Protein AF-A0A5A7V3J8-F1 (afdb_monomer)

Solvent-accessible surface area (backbone atoms only — not comparable to full-atom values): 13782 Å² total; per-residue (Å²): 115,71,69,61,55,55,51,55,54,52,56,56,58,59,54,60,63,56,57,64,56,55,58,60,56,55,54,57,54,52,54,51,52,51,54,52,52,54,49,52,57,52,51,54,54,48,55,58,50,52,55,50,52,56,52,50,52,54,52,53,49,54,55,56,55,60,74,74,49,91,43,80,68,52,55,52,53,51,55,51,50,52,56,52,50,54,51,53,53,50,52,51,54,50,54,55,49,50,57,50,50,51,55,50,50,67,63,52,67,81,50,98,67,79,83,77,60,70,66,58,56,57,55,53,53,56,50,53,62,61,55,61,69,73,76,59,86,73,78,93,63,87,78,80,75,46,98,81,77,58,89,77,84,56,74,89,78,47,56,72,68,56,46,52,50,50,50,46,39,48,64,70,75,43,74,79,63,92,61,90,72,79,54,68,70,58,53,52,52,49,49,31,61,75,68,66,51,89,66,66,61,66,58,54,54,48,54,52,52,52,50,60,60,54,58,73,68,56,76,75,82,82,84,79,84,126

Secondary structure (DSSP, 8-state):
-HHHHHHHHHHHHHHHHHHHHHHHHHHHHHHHHHHHHHHHHHHHHHHHHHHHHHHHHHHHHHHHHHHH---HHHHHHHHHHHHHHHHHHHHHHHHHHHHHHHHHHHHHTTS------HHHHHHHHHHHHHHHTSSS----------TT------GGGS-HHHHHHHHHIIIII-SS--S----HHHHHHHHHHHTT----HHHHHHHHHHHHHHHTTS-----S--

Radius of gyration: 35.47 Å; Cα contacts (8 Å, |Δi|>4): 15; chains: 1; bounding box: 90×51×115 Å

Structure (mmCIF, N/CA/C/O backbone):
data_AF-A0A5A7V3J8-F1
#
_entry.id   AF-A0A5A7V3J8-F1
#
loop_
_atom_site.group_PDB
_atom_site.id
_atom_site.type_symbol
_atom_site.label_atom_id
_atom_site.label_alt_id
_atom_site.label_comp_id
_atom_site.label_asym_id
_atom_site.label_entity_id
_atom_site.label_seq_id
_atom_site.pdbx_PDB_ins_code
_atom_site.Cartn_x
_atom_site.Cartn_y
_atom_site.Cartn_z
_atom_site.occupancy
_atom_site.B_iso_or_equiv
_atom_site.auth_seq_id
_atom_site.auth_comp_id
_atom_site.auth_asym_id
_atom_site.auth_atom_id
_atom_site.pdbx_PDB_model_num
ATOM 1 N N . MET A 1 1 ? -59.385 12.735 55.454 1.00 68.69 1 MET A N 1
ATOM 2 C CA . MET A 1 1 ? -58.006 12.812 56.001 1.00 68.69 1 MET A CA 1
ATOM 3 C C . MET A 1 1 ? -57.241 11.490 55.892 1.00 68.69 1 MET A C 1
ATOM 5 O O . MET A 1 1 ? -56.104 11.533 55.443 1.00 68.69 1 MET A O 1
ATOM 9 N N . ALA A 1 2 ? -57.845 10.332 56.191 1.00 71.31 2 ALA A N 1
ATOM 10 C CA . ALA A 1 2 ? -57.158 9.029 56.184 1.00 71.31 2 ALA A CA 1
ATOM 11 C C . ALA A 1 2 ? -56.523 8.596 54.835 1.00 71.31 2 ALA A C 1
ATOM 13 O O . ALA A 1 2 ? -55.435 8.024 54.822 1.00 71.31 2 ALA A O 1
ATOM 14 N N . GLU A 1 3 ? -57.130 8.903 53.681 1.00 72.38 3 GLU A N 1
ATOM 15 C CA . GLU A 1 3 ? -56.557 8.521 52.373 1.00 72.38 3 GLU A CA 1
ATOM 16 C C . GLU A 1 3 ? -55.280 9.290 51.999 1.00 72.38 3 GLU A C 1
ATOM 18 O O . GLU A 1 3 ? -54.404 8.753 51.314 1.00 72.38 3 GLU A O 1
ATOM 23 N N . LYS A 1 4 ? -55.142 10.537 52.473 1.00 75.88 4 LYS A N 1
ATOM 24 C CA . LYS A 1 4 ? -53.958 11.367 52.209 1.00 75.88 4 LYS A CA 1
ATOM 25 C C . LYS A 1 4 ? -52.736 10.830 52.963 1.00 75.88 4 LYS A C 1
ATOM 27 O O . LYS A 1 4 ? -51.657 10.730 52.384 1.00 75.88 4 LYS A O 1
ATOM 32 N N . GLU A 1 5 ? -52.932 10.375 54.201 1.00 77.94 5 GLU A N 1
ATOM 33 C CA . GLU A 1 5 ? -51.892 9.711 54.999 1.00 77.94 5 GLU A CA 1
ATOM 34 C C . GLU A 1 5 ? -51.454 8.367 54.395 1.00 77.94 5 GLU A C 1
ATOM 36 O O . GLU A 1 5 ? -50.263 8.042 54.380 1.00 77.94 5 GLU A O 1
ATOM 41 N N . LEU A 1 6 ? -52.395 7.585 53.852 1.00 77.12 6 LEU A N 1
ATOM 42 C CA . LEU A 1 6 ? -52.074 6.302 53.224 1.00 77.12 6 LEU A CA 1
ATOM 43 C C . LEU A 1 6 ? -51.245 6.483 51.937 1.00 77.12 6 LEU A C 1
ATOM 45 O O . LEU A 1 6 ? -50.342 5.683 51.674 1.00 77.12 6 LEU A O 1
ATOM 49 N N . ARG A 1 7 ? -51.504 7.544 51.154 1.00 72.81 7 ARG A N 1
ATOM 50 C CA . ARG A 1 7 ? -50.686 7.897 49.978 1.00 72.81 7 ARG A CA 1
ATOM 51 C C . ARG A 1 7 ? -49.277 8.350 50.365 1.00 72.81 7 ARG A C 1
ATOM 53 O O . ARG A 1 7 ? -48.317 7.829 49.799 1.00 72.81 7 ARG A O 1
ATOM 60 N N . GLU A 1 8 ? -49.128 9.221 51.363 1.00 75.38 8 GLU A N 1
ATOM 61 C CA . GLU A 1 8 ? -47.799 9.669 51.816 1.00 75.38 8 GLU A CA 1
ATOM 62 C C . GLU A 1 8 ? -46.950 8.525 52.396 1.00 75.38 8 GLU A C 1
ATOM 64 O O . GLU A 1 8 ? -45.737 8.467 52.166 1.00 75.38 8 GLU A O 1
ATOM 69 N N . ARG A 1 9 ? -47.567 7.562 53.098 1.00 71.62 9 ARG A N 1
ATOM 70 C CA . ARG A 1 9 ? -46.852 6.371 53.590 1.00 71.62 9 ARG A CA 1
ATOM 71 C C . ARG A 1 9 ? -46.379 5.456 52.457 1.00 71.62 9 ARG A C 1
ATOM 73 O O . ARG A 1 9 ? -45.292 4.887 52.568 1.00 71.62 9 ARG A O 1
ATOM 80 N N . LYS A 1 10 ? -47.139 5.325 51.361 1.00 73.12 10 LYS A N 1
ATOM 81 C CA . LYS A 1 10 ? -46.736 4.511 50.197 1.00 73.12 10 LYS A CA 1
ATOM 82 C C . LYS A 1 10 ? -45.590 5.149 49.402 1.00 73.12 10 LYS A C 1
ATOM 84 O O . LYS A 1 10 ? -44.668 4.433 49.014 1.00 73.12 10 LYS A O 1
ATOM 89 N N . GLU A 1 11 ? -45.576 6.472 49.226 1.00 69.94 11 GLU A N 1
ATOM 90 C CA . GLU A 1 11 ? -44.467 7.159 48.540 1.00 69.94 11 GLU A CA 1
ATOM 91 C C . GLU A 1 11 ? -43.158 7.133 49.337 1.00 69.94 11 GLU A C 1
ATOM 93 O O . GLU A 1 11 ? -42.087 6.916 48.762 1.00 69.94 11 GLU A O 1
ATOM 98 N N . LYS A 1 12 ? -43.222 7.279 50.668 1.00 66.38 12 LYS A N 1
ATOM 99 C CA . LYS A 1 12 ? -42.027 7.188 51.524 1.00 66.38 12 LYS A CA 1
ATOM 100 C C . LYS A 1 12 ? -41.416 5.783 51.524 1.00 66.38 12 LYS A C 1
ATOM 102 O O . LYS A 1 12 ? -40.193 5.661 51.514 1.00 66.38 12 LYS A O 1
ATOM 107 N N . LYS A 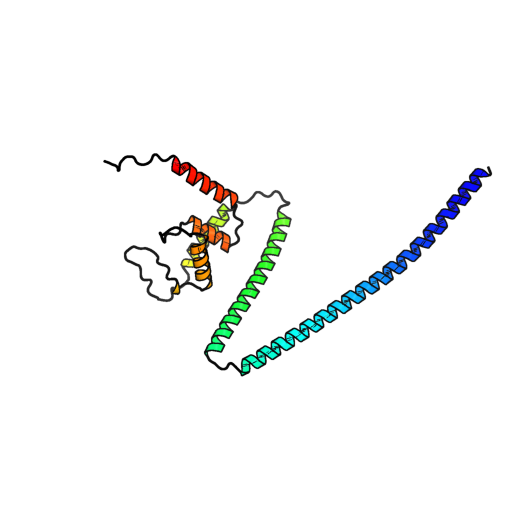1 13 ? -42.235 4.725 51.448 1.00 64.38 13 LYS A N 1
ATOM 108 C CA . LYS A 1 13 ? -41.742 3.336 51.387 1.00 64.38 13 LYS A CA 1
ATOM 109 C C . LYS A 1 13 ? -41.030 3.018 50.062 1.00 64.38 13 LYS A C 1
ATOM 111 O O . LYS A 1 13 ? -40.016 2.331 50.070 1.00 64.38 13 LYS A O 1
ATOM 116 N N . GLY A 1 14 ? -41.492 3.585 48.943 1.00 59.19 14 GLY A N 1
ATOM 117 C CA . GLY A 1 14 ? -40.875 3.378 47.625 1.00 59.19 14 GLY A CA 1
ATOM 118 C C . GLY A 1 14 ? -39.540 4.107 47.402 1.00 59.19 14 GLY A C 1
ATOM 119 O O . GLY A 1 14 ? -38.750 3.683 46.555 1.00 59.19 14 GLY A O 1
ATOM 120 N N . LYS A 1 15 ? -39.257 5.190 48.144 1.00 59.75 15 LYS A N 1
ATOM 121 C CA . LYS A 1 15 ? -37.980 5.924 48.033 1.00 59.75 15 LYS A CA 1
ATOM 122 C C . LYS A 1 15 ? -36.815 5.214 48.739 1.00 59.75 15 LYS A C 1
ATOM 124 O O . LYS A 1 15 ? -35.726 5.177 48.175 1.00 59.75 15 LYS A O 1
ATOM 129 N N . 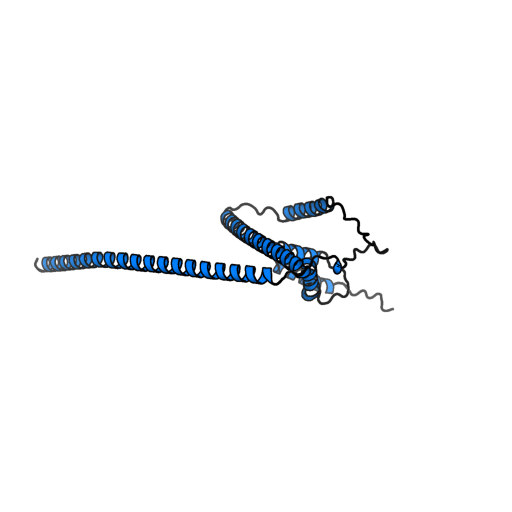GLY A 1 16 ? -37.050 4.577 49.890 1.00 55.06 16 GLY A N 1
ATOM 130 C CA . GLY A 1 16 ? -35.996 3.884 50.649 1.00 55.06 16 GLY A CA 1
ATOM 131 C C . GLY A 1 16 ? -35.424 2.634 49.959 1.00 55.06 16 GLY A C 1
ATOM 132 O O . GLY A 1 16 ? -34.221 2.389 50.015 1.00 55.06 16 GLY A O 1
ATOM 133 N N . GLU A 1 17 ? -36.245 1.862 49.237 1.00 57.38 17 GLU A N 1
ATOM 134 C CA . GLU A 1 17 ? -35.773 0.654 48.530 1.00 57.38 17 GLU A CA 1
ATOM 135 C C . GLU A 1 17 ? -34.966 0.957 47.255 1.00 57.38 17 GLU A C 1
ATOM 137 O O . GLU A 1 17 ? -34.137 0.145 46.828 1.00 57.38 17 GLU A O 1
ATOM 142 N N . LYS A 1 18 ? -35.160 2.134 46.643 1.00 58.12 18 LYS A N 1
ATOM 143 C CA . LYS A 1 18 ? -34.405 2.533 45.444 1.00 58.12 18 LYS A CA 1
ATOM 144 C C . LYS A 1 18 ? -32.981 2.991 45.768 1.00 58.12 18 LYS A C 1
ATOM 146 O O . LYS A 1 18 ? -32.077 2.702 44.983 1.00 58.12 18 LYS A O 1
ATOM 151 N N . GLU A 1 19 ? -32.751 3.639 46.911 1.00 57.09 19 GLU A N 1
ATOM 152 C CA . GLU A 1 19 ? -31.404 4.088 47.301 1.00 57.09 19 GLU A CA 1
ATOM 153 C C . GLU A 1 19 ? -30.487 2.928 47.716 1.00 57.09 19 GLU A C 1
ATOM 155 O O . GLU A 1 19 ? -29.326 2.888 47.299 1.00 57.09 19 GLU A O 1
ATOM 160 N N . ASN A 1 20 ? -31.016 1.917 48.412 1.00 55.53 20 ASN A N 1
ATOM 161 C CA . ASN A 1 20 ? -30.218 0.766 48.858 1.00 55.53 20 ASN A CA 1
ATOM 162 C C . ASN A 1 20 ? -29.756 -0.146 47.702 1.00 55.53 20 ASN A C 1
ATOM 164 O O . ASN A 1 20 ? -28.701 -0.774 47.782 1.00 55.53 20 ASN A O 1
ATOM 168 N N . ASN A 1 21 ? -30.483 -0.180 46.579 1.00 58.56 21 ASN A N 1
ATOM 169 C CA . ASN A 1 21 ? -30.083 -0.954 45.396 1.00 58.56 21 ASN A CA 1
ATOM 170 C C . ASN A 1 21 ? -29.034 -0.246 44.513 1.00 58.56 21 ASN A C 1
ATOM 172 O O . ASN A 1 21 ? -28.308 -0.900 43.754 1.00 58.56 21 ASN A O 1
ATOM 176 N N . ALA A 1 22 ? -28.921 1.084 44.593 1.00 60.59 22 ALA A N 1
ATOM 177 C CA . ALA A 1 22 ? -27.992 1.859 43.770 1.00 60.59 22 ALA A CA 1
ATOM 178 C C . ALA A 1 22 ? -26.535 1.763 44.262 1.00 60.59 22 ALA A C 1
ATOM 180 O O . ALA A 1 22 ? -25.597 1.759 43.455 1.00 60.59 22 ALA A O 1
ATOM 181 N N . THR A 1 23 ? -26.330 1.641 45.574 1.00 59.94 23 THR A N 1
ATOM 182 C CA . THR A 1 23 ? -25.001 1.542 46.199 1.00 59.94 23 THR A CA 1
ATOM 183 C C . THR A 1 23 ? -24.351 0.176 45.957 1.00 59.94 23 THR A C 1
ATOM 185 O O . THR A 1 23 ? -23.179 0.122 45.574 1.00 59.94 23 THR A O 1
ATOM 188 N N . GLY A 1 24 ? -25.113 -0.922 46.018 1.00 62.88 24 GLY A N 1
ATOM 189 C CA . GLY A 1 24 ? -24.605 -2.275 45.738 1.00 62.88 24 GLY A CA 1
ATOM 190 C C . GLY A 1 24 ? -24.104 -2.478 44.297 1.00 62.88 24 GLY A C 1
ATOM 191 O O . GLY A 1 24 ? -23.105 -3.164 44.061 1.00 62.88 24 GLY A O 1
ATOM 192 N N . ARG A 1 25 ? -24.732 -1.824 43.306 1.00 67.38 25 ARG A N 1
ATOM 193 C CA . ARG A 1 25 ? -24.324 -1.927 41.888 1.00 67.38 25 ARG A CA 1
ATOM 194 C C . ARG A 1 25 ? -23.001 -1.216 41.581 1.00 67.38 25 ARG A C 1
ATOM 196 O O . ARG A 1 25 ? -22.284 -1.639 40.670 1.00 67.38 25 ARG A O 1
ATOM 203 N N . LYS A 1 26 ? -22.642 -0.163 42.328 1.00 70.88 26 LYS A N 1
ATOM 204 C CA . LYS A 1 26 ? -21.371 0.563 42.129 1.00 70.88 26 LYS A CA 1
ATOM 205 C C . LYS A 1 26 ? -20.156 -0.252 42.587 1.00 70.88 26 LYS A C 1
ATOM 207 O O . LYS A 1 26 ? -19.123 -0.189 41.921 1.00 70.88 26 LYS A O 1
ATOM 212 N N . GLY A 1 27 ? -20.287 -1.042 43.656 1.00 76.00 27 GLY A N 1
ATOM 213 C CA . GLY A 1 27 ? -19.220 -1.919 44.156 1.00 76.00 27 GLY A CA 1
ATOM 214 C C . GLY A 1 27 ? -18.846 -3.019 43.158 1.00 76.00 27 GLY A C 1
ATOM 215 O O . GLY A 1 27 ? -17.698 -3.087 42.720 1.00 76.00 27 GLY A O 1
ATOM 216 N N . LYS A 1 28 ? -19.838 -3.797 42.695 1.00 77.62 28 LYS A N 1
ATOM 217 C CA . LYS A 1 28 ? -19.621 -4.898 41.733 1.00 77.62 28 LYS A CA 1
ATOM 218 C C . LYS A 1 28 ? -18.973 -4.431 40.424 1.00 77.62 28 LYS A C 1
ATOM 220 O O . LYS A 1 28 ? -18.042 -5.065 39.938 1.00 77.62 28 LYS A O 1
ATOM 225 N N . ARG A 1 29 ? -19.386 -3.271 39.892 1.00 78.19 29 ARG A N 1
ATOM 226 C CA . ARG A 1 29 ? -18.784 -2.692 38.674 1.00 78.19 29 ARG A CA 1
ATOM 227 C C . ARG A 1 29 ? -17.3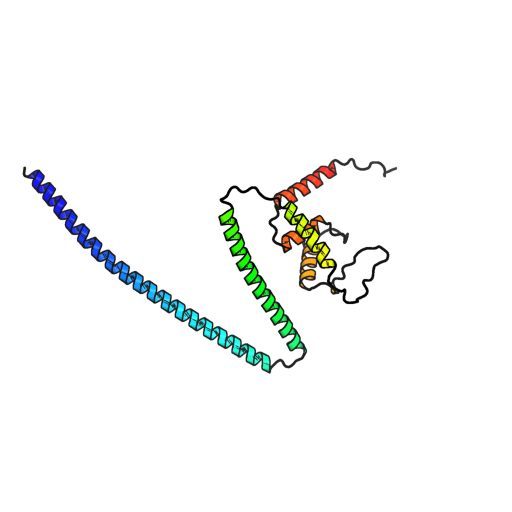13 -2.304 38.844 1.00 78.19 29 ARG A C 1
ATOM 229 O O . ARG A 1 29 ? -16.557 -2.384 37.878 1.00 78.19 29 ARG A O 1
ATOM 236 N N . ARG A 1 30 ? -16.895 -1.841 40.028 1.00 80.19 30 ARG A N 1
ATOM 237 C CA . ARG A 1 30 ? -15.484 -1.498 40.287 1.00 80.19 30 ARG A CA 1
ATOM 238 C C . ARG A 1 30 ? -14.618 -2.751 40.366 1.00 80.19 30 ARG A C 1
ATOM 240 O O . ARG A 1 30 ? -13.542 -2.772 39.774 1.00 80.19 30 ARG A O 1
ATOM 247 N N . GLU A 1 31 ? -15.111 -3.795 41.025 1.00 87.88 31 GLU A N 1
ATOM 248 C CA . GLU A 1 31 ? -14.398 -5.069 41.136 1.00 87.88 31 GLU A CA 1
ATOM 249 C C . GLU A 1 31 ? -14.228 -5.753 39.769 1.00 87.88 31 GLU A C 1
ATOM 251 O O . GLU A 1 31 ? -13.129 -6.178 39.411 1.00 87.88 31 GLU A O 1
ATOM 256 N N . GLU A 1 32 ? -15.284 -5.777 38.952 1.00 91.31 32 GLU A N 1
ATOM 257 C CA . GLU A 1 32 ? -15.247 -6.353 37.604 1.00 91.31 32 GLU A CA 1
ATOM 258 C C . GLU A 1 32 ? -14.266 -5.612 36.680 1.00 91.31 32 GLU A C 1
ATOM 260 O O . GLU A 1 32 ? -13.446 -6.244 36.010 1.00 91.31 32 GLU A O 1
ATOM 265 N N . LYS A 1 33 ? -14.251 -4.269 36.716 1.00 90.88 33 LYS A N 1
ATOM 266 C CA . LYS A 1 33 ? -13.256 -3.464 35.984 1.00 90.88 33 LYS A CA 1
ATOM 267 C C . LYS A 1 33 ? -11.821 -3.785 36.413 1.00 90.88 33 LYS A C 1
ATOM 269 O O . LYS A 1 33 ? -10.938 -3.861 35.558 1.00 90.88 33 LYS A O 1
ATOM 274 N N . GLY A 1 34 ? -11.590 -4.010 37.708 1.00 94.19 34 GLY A N 1
ATOM 275 C CA . GLY A 1 34 ? -10.289 -4.436 38.231 1.00 94.19 34 GLY A CA 1
ATOM 276 C C . GLY A 1 34 ? -9.852 -5.796 37.678 1.00 94.19 34 GLY A C 1
ATOM 277 O O . GLY A 1 34 ? -8.716 -5.945 37.224 1.00 94.19 34 GLY A O 1
ATOM 278 N N . ARG A 1 35 ? -10.770 -6.772 37.630 1.00 94.38 35 ARG A N 1
ATOM 279 C CA . ARG A 1 35 ? -10.508 -8.109 37.067 1.00 94.38 35 ARG A CA 1
ATOM 280 C C . ARG A 1 35 ? -10.193 -8.053 35.568 1.00 94.38 35 ARG A C 1
ATOM 282 O O . ARG A 1 35 ? -9.251 -8.712 35.131 1.00 94.38 35 ARG A O 1
ATOM 289 N N . ILE A 1 36 ? -10.919 -7.242 34.794 1.00 94.81 36 ILE A N 1
ATOM 290 C CA . ILE A 1 36 ? -10.673 -7.061 33.351 1.00 94.81 36 ILE A CA 1
ATOM 291 C C . ILE A 1 36 ? -9.300 -6.426 33.107 1.00 94.81 36 ILE A C 1
ATOM 293 O O . ILE A 1 36 ? -8.538 -6.926 32.281 1.00 94.81 36 ILE A O 1
ATOM 297 N N . LYS A 1 37 ? -8.949 -5.367 33.851 1.00 95.19 37 LYS A N 1
ATOM 298 C CA . LYS A 1 37 ? -7.636 -4.714 33.728 1.00 95.19 37 LYS A CA 1
ATOM 299 C C . LYS A 1 37 ? -6.494 -5.693 34.021 1.00 95.19 37 LYS A C 1
ATOM 301 O O . LYS A 1 37 ? -5.552 -5.778 33.240 1.00 95.19 37 LYS A O 1
ATOM 306 N N . LYS A 1 38 ? -6.618 -6.488 35.091 1.00 96.12 38 LYS A N 1
ATOM 307 C CA . LYS A 1 38 ? -5.614 -7.493 35.477 1.00 96.12 38 LYS A CA 1
ATOM 308 C C . LYS A 1 38 ? -5.457 -8.609 34.434 1.00 96.12 38 LYS A C 1
ATOM 310 O O . LYS A 1 38 ? -4.345 -9.084 34.223 1.00 96.12 38 LYS A O 1
ATOM 315 N N . ARG A 1 39 ? -6.546 -9.027 33.772 1.00 95.69 39 ARG A N 1
ATOM 316 C CA . ARG A 1 39 ? -6.492 -10.004 32.667 1.00 95.69 39 ARG A CA 1
ATOM 317 C C . ARG A 1 39 ? -5.758 -9.440 31.450 1.00 95.69 39 ARG A C 1
ATOM 319 O O . ARG A 1 39 ? -4.841 -10.096 30.975 1.00 95.69 39 ARG A O 1
ATOM 326 N N . LYS A 1 40 ? -6.090 -8.214 31.025 1.00 94.56 40 LYS A N 1
ATOM 327 C CA . LYS A 1 40 ? -5.411 -7.547 29.901 1.00 94.56 40 LYS A CA 1
ATOM 328 C C . LYS A 1 40 ? -3.905 -7.403 30.132 1.00 94.56 40 LYS A C 1
ATOM 330 O O . LYS A 1 40 ? -3.125 -7.769 29.267 1.00 94.56 40 LYS A O 1
ATOM 335 N N . GLU A 1 41 ? -3.497 -6.963 31.323 1.00 96.94 41 GLU A N 1
ATOM 336 C CA . GLU A 1 41 ? -2.073 -6.815 31.658 1.00 96.94 41 GLU A CA 1
ATOM 337 C C . GLU A 1 41 ? -1.325 -8.162 31.661 1.00 96.94 41 GLU A C 1
ATOM 339 O O . GLU A 1 41 ? -0.167 -8.246 31.251 1.00 96.94 41 GLU A O 1
ATOM 344 N N . LYS A 1 42 ? -1.977 -9.244 32.112 1.00 96.69 42 LYS A N 1
ATOM 345 C CA . LYS A 1 42 ? -1.390 -10.591 32.084 1.00 96.69 42 LYS A CA 1
ATOM 346 C C . LYS A 1 42 ? -1.200 -11.095 30.651 1.00 96.69 42 LYS A C 1
ATOM 348 O O . LYS A 1 42 ? -0.187 -11.726 30.363 1.00 96.69 42 LYS A O 1
ATOM 353 N N . GLU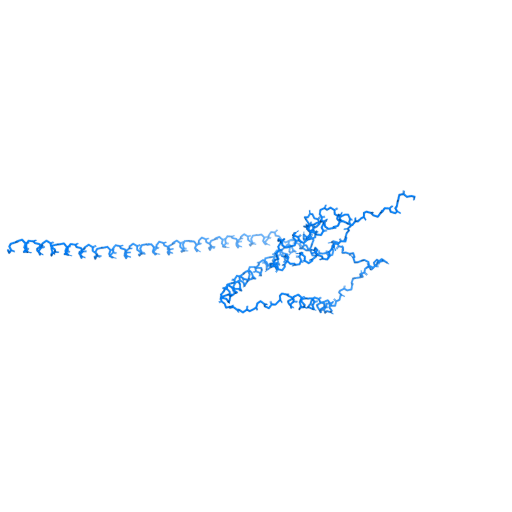 A 1 43 ? -2.162 -10.827 29.778 1.00 95.69 43 GLU A N 1
ATOM 354 C CA . GLU A 1 43 ? -2.133 -11.250 28.378 1.00 95.69 43 GLU A CA 1
ATOM 355 C C . GLU A 1 43 ? -1.078 -10.484 27.573 1.00 95.69 43 GLU A C 1
ATOM 357 O O . GLU A 1 43 ? -0.290 -11.098 26.860 1.00 95.69 43 GLU A O 1
ATOM 362 N N . GLU A 1 44 ? -0.949 -9.177 27.804 1.00 95.69 44 GLU A N 1
ATOM 363 C CA . GLU A 1 44 ? 0.106 -8.349 27.209 1.00 95.69 44 GLU A CA 1
ATOM 364 C C . GLU A 1 44 ? 1.511 -8.813 27.635 1.00 95.69 44 G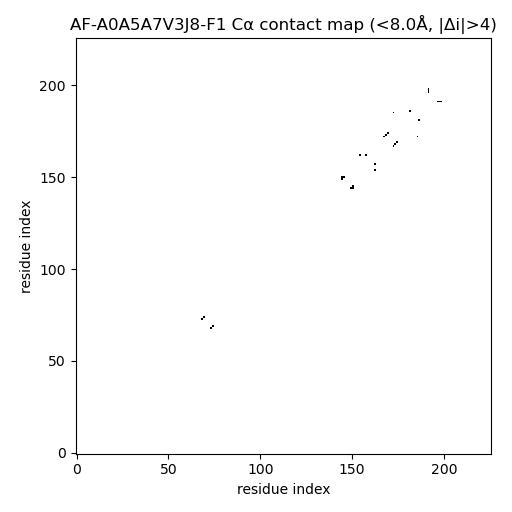LU A C 1
ATOM 366 O O . GLU A 1 44 ? 2.416 -8.938 26.809 1.00 95.69 44 GLU A O 1
ATOM 371 N N . LYS A 1 45 ? 1.698 -9.162 28.918 1.00 95.56 45 LYS A N 1
ATOM 372 C CA . LYS A 1 45 ? 2.963 -9.748 29.399 1.00 95.56 45 LYS A CA 1
ATOM 373 C C . LYS A 1 45 ? 3.257 -11.107 28.759 1.00 95.56 45 LYS A C 1
ATOM 375 O O . LYS A 1 45 ? 4.421 -11.386 28.480 1.00 95.56 45 LYS A O 1
ATOM 380 N N . LYS A 1 46 ? 2.231 -11.934 28.514 1.00 95.44 46 LYS A N 1
ATOM 381 C CA . LYS A 1 46 ? 2.381 -13.234 27.841 1.00 95.44 46 LYS A CA 1
ATOM 382 C C . LYS A 1 46 ? 2.824 -13.052 26.388 1.00 95.44 46 LYS A C 1
ATOM 384 O O . LYS A 1 46 ? 3.842 -13.616 26.006 1.00 95.44 46 LYS A O 1
ATOM 389 N N . GLN A 1 47 ? 2.133 -12.197 25.633 1.00 92.69 47 GLN A N 1
ATOM 390 C CA . GLN A 1 47 ? 2.470 -11.897 24.236 1.00 92.69 47 GLN A CA 1
ATOM 391 C C . GLN A 1 47 ? 3.881 -11.310 24.103 1.00 92.69 47 GLN A C 1
ATOM 393 O O . GLN A 1 47 ? 4.650 -11.708 23.233 1.00 92.69 47 GLN A O 1
ATOM 398 N N . LYS A 1 48 ? 4.275 -10.419 25.021 1.00 92.62 48 LYS A N 1
ATOM 399 C CA . LYS A 1 48 ? 5.633 -9.859 25.050 1.00 92.62 48 LYS A CA 1
ATOM 400 C C . LYS A 1 48 ? 6.710 -10.910 25.347 1.00 92.62 48 LYS A C 1
ATOM 402 O O . LYS A 1 48 ? 7.841 -10.756 24.893 1.00 92.62 48 LYS A O 1
ATOM 407 N N . GLY A 1 49 ? 6.384 -11.943 26.125 1.00 94.44 49 GLY A N 1
ATOM 408 C CA . GLY A 1 49 ? 7.272 -13.078 26.381 1.00 94.44 49 GLY A CA 1
ATOM 409 C C . GLY A 1 49 ? 7.435 -13.977 25.154 1.00 94.44 49 GLY A C 1
ATOM 410 O O . GLY A 1 49 ? 8.561 -14.290 24.783 1.00 94.44 49 GLY A O 1
ATOM 411 N N . GLU A 1 50 ? 6.328 -14.321 24.493 1.00 93.00 50 GLU A N 1
ATOM 412 C CA . GLU A 1 50 ? 6.318 -15.137 23.267 1.00 93.00 50 GLU A CA 1
ATOM 413 C C . GLU A 1 50 ? 7.111 -14.463 22.134 1.00 93.00 50 GLU A C 1
ATOM 415 O O . GLU A 1 50 ? 8.004 -15.080 21.560 1.00 93.00 50 GLU A O 1
ATOM 420 N N . ALA A 1 51 ? 6.907 -13.160 21.913 1.00 92.31 51 ALA A N 1
ATOM 421 C CA . ALA A 1 51 ? 7.647 -12.403 20.898 1.00 92.31 51 ALA A CA 1
ATOM 422 C C . ALA A 1 51 ? 9.163 -12.310 21.175 1.00 92.31 51 ALA A C 1
ATOM 424 O O . ALA A 1 51 ? 9.964 -12.187 20.249 1.00 92.31 51 ALA A O 1
ATOM 425 N N . ARG A 1 52 ? 9.585 -12.347 22.451 1.00 93.00 52 ARG A N 1
ATOM 426 C CA . ARG A 1 52 ? 11.014 -12.375 22.812 1.00 93.00 52 ARG A CA 1
ATOM 427 C C . ARG A 1 52 ? 11.651 -13.721 22.483 1.00 93.00 52 ARG A C 1
ATOM 429 O O . ARG A 1 52 ? 12.756 -13.726 21.951 1.00 93.00 52 ARG A O 1
ATOM 436 N N . LEU A 1 53 ? 10.953 -14.820 22.768 1.00 94.12 53 LEU A N 1
ATOM 437 C CA . LEU A 1 53 ? 11.423 -16.171 22.453 1.00 94.12 53 LEU A CA 1
ATOM 438 C C . LEU A 1 53 ? 11.557 -16.378 20.940 1.00 94.12 53 LEU A C 1
ATOM 440 O O . LEU A 1 53 ? 12.606 -16.812 20.478 1.00 94.12 53 LEU A O 1
ATOM 444 N N . GLU A 1 54 ? 10.555 -15.966 20.160 1.00 93.25 54 GLU A N 1
ATOM 445 C CA . GLU A 1 54 ? 10.591 -16.085 18.696 1.00 93.25 54 GLU A CA 1
ATOM 446 C C . GLU A 1 54 ? 11.748 -15.282 18.074 1.00 93.25 54 GLU A C 1
ATOM 448 O O . GLU A 1 54 ? 12.435 -15.747 17.161 1.00 93.25 54 GLU A O 1
ATOM 453 N N . LYS A 1 55 ? 12.031 -14.091 18.619 1.00 92.81 55 LYS A N 1
ATOM 454 C CA . LYS A 1 55 ? 13.171 -13.272 18.189 1.00 92.81 55 LYS A CA 1
ATOM 455 C C . LYS A 1 55 ? 14.518 -13.934 18.505 1.00 92.81 55 LYS A C 1
ATOM 457 O O . LYS A 1 55 ? 15.425 -13.861 17.677 1.00 92.81 55 LYS A O 1
ATOM 462 N N . GLU A 1 56 ? 14.660 -14.567 19.670 1.00 95.38 56 GLU A N 1
ATOM 463 C CA . GLU A 1 56 ? 15.881 -15.299 20.031 1.00 95.38 56 GLU A CA 1
ATOM 464 C C . GLU A 1 56 ? 16.102 -16.528 19.138 1.00 95.38 56 GLU A C 1
ATOM 466 O O . GLU A 1 56 ? 17.236 -16.776 18.720 1.00 95.38 56 GLU A O 1
ATOM 471 N N . ASP A 1 57 ? 15.044 -17.264 18.791 1.00 95.00 57 ASP A N 1
ATOM 472 C CA . ASP A 1 57 ? 15.137 -18.430 17.907 1.00 95.00 57 ASP A CA 1
ATOM 473 C C . ASP A 1 57 ? 15.533 -18.040 16.476 1.00 95.00 57 ASP A C 1
ATOM 475 O O . ASP A 1 57 ? 16.426 -18.659 15.890 1.00 95.00 57 ASP A O 1
ATOM 479 N N . LEU A 1 58 ? 14.967 -16.952 15.941 1.00 92.50 58 LEU A N 1
ATOM 480 C CA . LEU A 1 58 ? 15.385 -16.382 14.654 1.00 92.50 58 LEU A CA 1
ATOM 481 C C . LEU A 1 58 ? 16.860 -15.953 14.663 1.00 92.50 58 LEU A C 1
ATOM 483 O O . LEU A 1 58 ? 17.579 -16.169 13.684 1.00 92.50 58 LEU A O 1
ATOM 487 N N . GLU A 1 59 ? 17.340 -15.365 15.761 1.00 93.12 59 GLU A N 1
ATOM 488 C CA . GLU A 1 59 ? 18.743 -14.962 15.880 1.00 93.12 59 GLU A CA 1
ATOM 489 C C . GLU A 1 59 ? 19.685 -16.174 15.976 1.00 93.12 59 GLU A C 1
ATOM 491 O O . GLU A 1 59 ? 20.764 -16.173 15.375 1.00 93.12 59 GLU A O 1
ATOM 496 N N . ARG A 1 60 ? 19.276 -17.240 16.678 1.00 92.00 60 ARG A N 1
ATOM 497 C CA . ARG A 1 60 ? 20.014 -18.514 16.717 1.00 92.00 60 ARG A CA 1
ATOM 498 C C . ARG A 1 60 ? 20.080 -19.168 15.340 1.00 92.00 60 ARG A C 1
ATOM 500 O O . ARG A 1 60 ? 21.141 -19.675 14.976 1.00 92.00 60 ARG A O 1
ATOM 507 N N . GLN A 1 61 ? 18.992 -19.123 14.574 1.00 88.88 61 GLN A N 1
ATOM 508 C CA . GLN A 1 61 ? 18.955 -19.662 13.216 1.00 88.88 61 GLN A CA 1
ATOM 509 C C . GLN A 1 61 ? 19.925 -18.907 12.296 1.00 88.88 61 GLN A C 1
ATOM 511 O O . GLN A 1 61 ? 20.783 -19.526 11.673 1.00 88.88 61 GLN A O 1
ATOM 516 N N . ARG A 1 62 ? 19.906 -17.566 12.331 1.00 81.94 62 ARG A N 1
ATOM 517 C CA . ARG A 1 62 ? 20.853 -16.729 11.570 1.00 81.94 62 ARG A CA 1
ATOM 518 C C . ARG A 1 62 ? 22.319 -17.027 11.896 1.00 81.94 62 ARG A C 1
ATOM 520 O O . ARG A 1 62 ? 23.158 -16.993 11.001 1.00 81.94 62 ARG A O 1
ATOM 527 N N . LYS A 1 63 ? 22.647 -17.315 13.162 1.00 87.62 63 LYS A N 1
ATOM 528 C CA . LYS A 1 63 ? 24.020 -17.671 13.569 1.00 87.62 63 LYS A CA 1
ATOM 529 C C . LYS A 1 63 ? 24.465 -19.016 12.982 1.00 87.62 63 LYS A C 1
ATOM 531 O O . LYS A 1 63 ? 25.594 -19.101 12.511 1.00 87.62 63 LYS A O 1
ATOM 536 N N . LYS A 1 64 ? 23.579 -20.020 12.935 1.00 84.75 64 LYS A N 1
ATOM 537 C CA . LYS A 1 64 ? 23.865 -21.322 12.299 1.00 84.75 64 LYS A CA 1
ATOM 538 C C . LYS A 1 64 ? 24.053 -21.198 10.784 1.00 84.75 64 LYS A C 1
ATOM 540 O O . LYS A 1 64 ? 24.998 -21.754 10.227 1.00 84.75 64 LYS A O 1
ATOM 545 N N . ASP A 1 65 ? 23.207 -20.417 10.119 1.00 77.31 65 ASP A N 1
ATOM 546 C CA . ASP A 1 65 ? 23.280 -20.245 8.662 1.00 77.31 65 ASP A CA 1
ATOM 547 C C . ASP A 1 65 ? 24.560 -19.495 8.230 1.00 77.31 65 ASP A C 1
ATOM 549 O O . ASP A 1 65 ? 25.107 -19.734 7.148 1.00 77.31 65 ASP A O 1
ATOM 553 N N . LYS A 1 66 ? 25.101 -18.640 9.110 1.00 74.19 66 LYS A N 1
ATOM 554 C CA . LYS A 1 66 ? 26.338 -17.883 8.872 1.00 74.19 66 LYS A CA 1
ATOM 555 C C . LYS A 1 66 ? 27.613 -18.732 8.949 1.00 74.19 66 LYS A C 1
ATOM 557 O O . LYS A 1 66 ? 28.565 -18.441 8.233 1.00 74.19 66 LYS A O 1
ATOM 562 N N . GLU A 1 67 ? 27.638 -19.795 9.754 1.00 74.19 67 GLU A N 1
ATOM 563 C CA . GLU A 1 67 ? 28.777 -20.732 9.793 1.00 74.19 67 GLU A CA 1
ATOM 564 C C . GLU A 1 67 ? 28.806 -21.676 8.582 1.00 74.19 67 GLU A C 1
ATOM 566 O O . GLU A 1 67 ? 29.869 -22.162 8.199 1.00 74.19 67 GLU A O 1
ATOM 571 N N . THR A 1 68 ? 27.660 -21.893 7.931 1.00 67.31 68 THR A N 1
ATOM 572 C CA . THR A 1 68 ? 27.529 -22.889 6.853 1.00 67.31 68 THR A CA 1
ATOM 573 C C . THR A 1 68 ? 27.673 -22.295 5.443 1.00 67.31 68 THR A C 1
ATOM 575 O O . THR A 1 68 ? 27.747 -23.035 4.465 1.00 67.31 68 THR A O 1
ATOM 578 N N . SER A 1 69 ? 27.737 -20.965 5.303 1.00 53.47 69 SER A N 1
ATOM 579 C CA . SER A 1 69 ? 27.674 -20.267 4.007 1.00 53.47 69 SER A CA 1
ATOM 580 C C . SER A 1 69 ? 28.906 -19.405 3.697 1.00 53.47 69 SER A C 1
ATOM 582 O O . SER A 1 69 ? 28.803 -18.291 3.193 1.00 53.47 69 SER A O 1
ATOM 584 N N . SER A 1 70 ? 30.111 -19.941 3.907 1.00 60.84 70 SER A N 1
ATOM 585 C CA . SER A 1 70 ? 31.343 -19.342 3.362 1.00 60.84 70 SER A CA 1
ATOM 586 C C . SER A 1 70 ? 31.489 -19.656 1.865 1.00 60.84 70 SER A C 1
ATOM 588 O O . SER A 1 70 ? 32.399 -20.360 1.432 1.00 60.84 70 SER A O 1
ATOM 590 N N . SER A 1 71 ? 30.552 -19.170 1.048 1.00 72.94 71 SER A N 1
ATOM 591 C CA . SER A 1 71 ? 30.742 -19.087 -0.400 1.00 72.94 71 SER A CA 1
ATOM 592 C C . SER A 1 71 ? 30.689 -17.614 -0.816 1.00 72.94 71 SER A C 1
ATOM 594 O O . SER A 1 71 ? 29.811 -16.887 -0.347 1.00 72.94 71 SER A O 1
ATOM 596 N N . PRO A 1 72 ? 31.587 -17.141 -1.699 1.00 73.38 72 PRO A N 1
ATOM 597 C CA . PRO A 1 72 ? 31.583 -15.754 -2.174 1.00 73.38 72 PRO A CA 1
ATOM 598 C C . PRO A 1 72 ? 30.228 -15.309 -2.747 1.00 73.38 72 PRO A C 1
ATOM 600 O O . PRO A 1 72 ? 29.853 -14.147 -2.629 1.00 73.38 72 PRO A O 1
ATOM 603 N N . ILE A 1 73 ? 29.468 -16.257 -3.304 1.00 69.94 73 ILE A N 1
ATOM 604 C CA . ILE A 1 73 ? 28.131 -16.040 -3.865 1.00 69.94 73 ILE A CA 1
ATOM 605 C C . ILE A 1 73 ? 27.108 -15.731 -2.757 1.00 69.94 73 ILE A C 1
ATOM 607 O O . ILE A 1 73 ? 26.303 -14.815 -2.910 1.00 69.94 73 ILE A O 1
ATOM 611 N N . ALA A 1 74 ? 27.158 -16.426 -1.615 1.00 69.81 74 ALA A N 1
ATOM 612 C CA . ALA A 1 74 ? 26.244 -16.180 -0.495 1.00 69.81 74 ALA A CA 1
ATOM 613 C C . ALA A 1 74 ? 26.407 -14.769 0.104 1.00 69.81 74 ALA A C 1
ATOM 615 O O . ALA A 1 74 ? 25.417 -14.132 0.466 1.00 69.81 74 ALA A O 1
ATOM 616 N N . ILE A 1 75 ? 27.637 -14.241 0.118 1.00 78.38 75 ILE A N 1
ATOM 617 C CA . ILE A 1 75 ? 27.941 -12.887 0.610 1.00 78.38 75 ILE A CA 1
ATOM 618 C C . ILE A 1 75 ? 27.259 -11.813 -0.255 1.00 78.38 75 ILE A C 1
ATOM 620 O O . ILE A 1 75 ? 26.807 -10.789 0.265 1.00 78.38 75 ILE A O 1
ATOM 624 N N . GLU A 1 76 ? 27.162 -12.019 -1.571 1.00 80.62 76 GLU A N 1
ATOM 625 C CA . GLU A 1 76 ? 26.457 -11.076 -2.445 1.00 80.62 76 GLU A CA 1
ATOM 626 C C . GLU A 1 76 ? 24.943 -11.104 -2.223 1.00 80.62 76 GLU A C 1
ATOM 628 O O . GLU A 1 76 ? 24.322 -10.042 -2.127 1.00 80.62 76 GLU A O 1
ATOM 633 N N . PHE A 1 77 ? 24.353 -12.291 -2.051 1.00 76.69 77 PHE A N 1
ATOM 634 C CA . PHE A 1 77 ? 22.929 -12.418 -1.735 1.00 76.69 77 PHE A CA 1
ATOM 635 C C . PHE A 1 77 ? 22.568 -11.757 -0.400 1.00 76.69 77 PHE A C 1
ATOM 637 O O . PHE A 1 77 ? 21.551 -11.067 -0.325 1.00 76.69 77 PHE A O 1
ATOM 644 N N . GLU A 1 78 ? 23.410 -11.884 0.628 1.00 80.12 78 GLU A N 1
ATOM 645 C CA . GLU A 1 78 ? 23.171 -11.250 1.931 1.00 80.12 78 GLU A CA 1
ATOM 646 C C . GLU A 1 78 ? 23.201 -9.713 1.828 1.00 80.12 78 GLU A C 1
ATOM 648 O O . GLU A 1 78 ? 22.319 -9.031 2.357 1.00 80.12 78 GLU A O 1
ATOM 653 N N . LYS A 1 79 ? 24.137 -9.149 1.048 1.00 85.88 79 LYS A N 1
ATOM 654 C CA . LYS A 1 79 ? 24.181 -7.701 0.766 1.00 85.88 79 LYS A CA 1
ATOM 655 C C . LYS A 1 79 ? 22.938 -7.212 0.021 1.00 85.88 79 LYS A C 1
ATOM 657 O O . LYS A 1 79 ? 22.446 -6.117 0.304 1.00 85.88 79 LYS A O 1
ATOM 662 N N . VAL A 1 80 ? 22.434 -7.991 -0.936 1.00 79.19 80 VAL A N 1
ATOM 663 C CA . VAL A 1 80 ? 21.209 -7.654 -1.679 1.00 79.19 80 VAL A CA 1
ATOM 664 C C . VAL A 1 80 ? 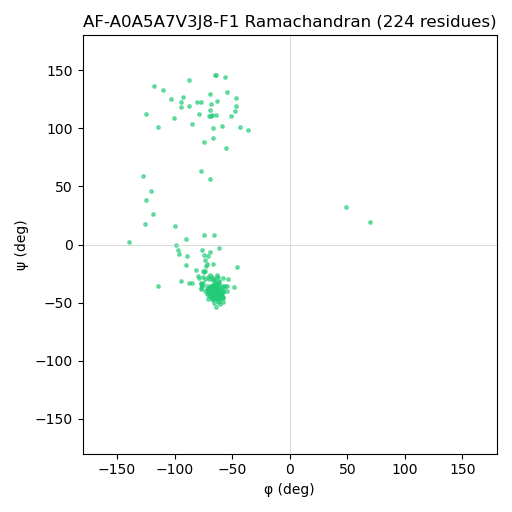19.985 -7.725 -0.763 1.00 79.19 80 VAL A C 1
ATOM 666 O O . VAL A 1 80 ? 19.168 -6.804 -0.778 1.00 79.19 80 VAL A O 1
ATOM 669 N N . ALA A 1 81 ? 19.887 -8.754 0.080 1.00 80.94 81 ALA A N 1
ATOM 670 C CA . ALA A 1 81 ? 18.799 -8.910 1.041 1.00 80.94 81 ALA A CA 1
ATOM 671 C C . ALA A 1 81 ? 18.771 -7.771 2.074 1.00 80.94 81 ALA A C 1
ATOM 673 O O . ALA A 1 81 ? 17.710 -7.204 2.327 1.00 80.94 81 ALA A O 1
ATOM 674 N N . MET A 1 82 ? 19.931 -7.363 2.601 1.00 84.44 82 MET A N 1
ATOM 675 C CA . MET A 1 82 ? 20.032 -6.213 3.508 1.00 84.44 82 MET A CA 1
ATOM 676 C C . MET A 1 82 ? 19.553 -4.913 2.854 1.00 84.44 82 MET A C 1
ATOM 678 O O . MET A 1 82 ? 18.761 -4.183 3.447 1.00 84.44 82 MET A O 1
ATOM 682 N N . LYS A 1 83 ? 19.972 -4.640 1.610 1.00 83.00 83 LYS A N 1
ATOM 683 C CA . LYS A 1 83 ? 19.513 -3.454 0.866 1.00 83.00 83 LYS A CA 1
ATOM 684 C C . LYS A 1 83 ? 18.012 -3.494 0.576 1.00 83.00 83 LYS A C 1
ATOM 686 O O . LYS A 1 83 ? 17.370 -2.448 0.553 1.00 83.00 83 LYS A O 1
ATOM 691 N N . ALA A 1 84 ? 17.447 -4.676 0.331 1.00 81.62 84 ALA A N 1
ATOM 692 C CA . ALA A 1 84 ? 16.008 -4.835 0.145 1.00 81.62 84 ALA A CA 1
ATOM 693 C C . ALA A 1 84 ? 15.238 -4.572 1.450 1.00 81.62 84 ALA A C 1
ATOM 695 O O . ALA A 1 84 ? 14.232 -3.864 1.429 1.00 81.62 84 ALA A O 1
ATOM 696 N N . GLN A 1 85 ? 15.745 -5.072 2.583 1.00 83.38 85 GLN A N 1
ATOM 697 C CA . GLN A 1 85 ? 15.145 -4.837 3.895 1.00 83.38 85 GLN A CA 1
ATOM 698 C C . GLN A 1 85 ? 15.168 -3.343 4.259 1.00 83.38 85 GLN A C 1
ATOM 700 O O . GLN A 1 85 ? 14.126 -2.790 4.606 1.00 83.38 85 GLN A O 1
ATOM 705 N N . GLU A 1 86 ? 16.305 -2.663 4.087 1.00 87.56 86 GLU A N 1
ATOM 706 C CA . GLU A 1 86 ? 16.435 -1.221 4.351 1.00 87.56 86 GLU A CA 1
ATOM 707 C C . GLU A 1 86 ? 15.436 -0.394 3.522 1.00 87.56 86 GLU A C 1
ATOM 709 O O . GLU A 1 86 ? 14.800 0.531 4.027 1.00 87.56 86 GLU A O 1
ATOM 714 N N . LYS A 1 87 ? 15.238 -0.757 2.247 1.00 82.25 87 LYS A N 1
ATOM 715 C CA . LYS A 1 87 ? 14.237 -0.110 1.387 1.00 82.25 87 LYS A CA 1
ATOM 716 C C . LYS A 1 87 ? 12.811 -0.331 1.885 1.00 82.25 87 LYS A C 1
ATOM 718 O O . LYS A 1 87 ? 12.014 0.600 1.842 1.00 82.25 87 LYS A O 1
ATOM 723 N N . SER A 1 88 ? 12.487 -1.532 2.361 1.00 79.94 88 SER A N 1
ATOM 724 C CA . SER A 1 88 ? 11.154 -1.819 2.903 1.00 79.94 88 SER A CA 1
ATOM 725 C C . SER A 1 88 ? 10.865 -1.055 4.201 1.00 79.94 88 SER A C 1
ATOM 727 O O . SER A 1 88 ? 9.744 -0.597 4.403 1.00 79.94 88 SER A O 1
ATOM 729 N N . GLU A 1 89 ? 11.876 -0.845 5.051 1.00 89.06 89 GLU A N 1
ATOM 730 C CA . GLU A 1 89 ? 11.741 -0.043 6.273 1.00 89.06 89 GLU A CA 1
ATOM 731 C C . GLU A 1 89 ? 11.522 1.438 5.945 1.00 89.06 89 GLU A C 1
ATOM 733 O O . GLU A 1 89 ? 10.618 2.052 6.510 1.00 89.06 89 GLU A O 1
ATOM 738 N N . LYS A 1 90 ? 12.254 1.974 4.958 1.00 84.62 90 LYS A N 1
ATOM 739 C CA . LYS A 1 90 ? 12.033 3.332 4.440 1.00 84.62 90 LYS A CA 1
ATOM 740 C C . LYS A 1 90 ? 10.618 3.507 3.885 1.00 84.62 90 LYS A C 1
ATOM 742 O O . LYS A 1 90 ? 9.969 4.492 4.212 1.00 84.62 90 LYS A O 1
ATOM 747 N N . LEU A 1 91 ? 10.109 2.554 3.099 1.00 78.44 91 LEU A N 1
ATOM 748 C CA . LEU A 1 91 ? 8.734 2.614 2.573 1.00 78.44 91 LEU A CA 1
ATOM 749 C C . LEU A 1 91 ? 7.684 2.687 3.690 1.00 78.44 91 LEU A C 1
ATOM 751 O O . LEU A 1 91 ? 6.744 3.468 3.592 1.00 78.44 91 LEU A O 1
ATOM 755 N N . ARG A 1 92 ? 7.876 1.936 4.779 1.00 83.75 92 ARG A N 1
ATOM 756 C CA . ARG A 1 92 ? 6.983 1.995 5.944 1.00 83.75 92 ARG A CA 1
ATOM 757 C C . ARG A 1 92 ? 7.021 3.361 6.638 1.00 83.75 92 ARG A C 1
ATOM 759 O O . ARG A 1 92 ? 5.980 3.865 7.046 1.00 83.75 92 ARG A O 1
ATOM 766 N N . GLU A 1 93 ? 8.199 3.973 6.774 1.00 87.75 93 GLU A N 1
ATOM 767 C CA . GLU A 1 93 ? 8.320 5.334 7.325 1.00 87.75 93 GLU A CA 1
ATOM 768 C C . GLU A 1 93 ? 7.596 6.370 6.451 1.00 87.75 93 GLU A C 1
ATOM 770 O O . GLU A 1 93 ? 6.908 7.249 6.975 1.00 87.75 93 GLU A O 1
ATOM 775 N N . TRP A 1 94 ? 7.696 6.239 5.126 1.00 78.94 94 TRP A N 1
ATOM 776 C CA . TRP A 1 94 ? 6.969 7.081 4.173 1.00 78.94 94 TRP A CA 1
ATOM 777 C C . TRP A 1 94 ? 5.450 6.918 4.286 1.00 78.94 94 TRP A C 1
ATOM 779 O O . TRP A 1 94 ? 4.735 7.918 4.340 1.00 78.94 94 TRP A O 1
ATOM 789 N N . GLU A 1 95 ? 4.953 5.688 4.407 1.00 82.69 95 GLU A N 1
ATOM 790 C CA . GLU A 1 95 ? 3.526 5.403 4.606 1.00 82.69 95 GLU A CA 1
ATOM 791 C C . GLU A 1 95 ? 2.986 6.050 5.899 1.00 82.69 95 GLU A C 1
ATOM 793 O O . GLU A 1 95 ? 1.916 6.666 5.911 1.00 82.69 95 GLU A O 1
ATOM 798 N N . GLU A 1 96 ? 3.755 6.002 6.994 1.00 89.19 96 GLU A N 1
ATOM 799 C CA . GLU A 1 96 ? 3.392 6.688 8.239 1.00 89.19 96 GLU A CA 1
ATOM 800 C C . GLU A 1 96 ? 3.356 8.218 8.092 1.00 89.19 96 GLU A C 1
ATOM 802 O O . GLU A 1 96 ? 2.510 8.879 8.708 1.00 89.19 96 GLU A O 1
ATOM 807 N N . LEU A 1 97 ? 4.273 8.799 7.312 1.00 84.69 97 LEU A N 1
ATOM 808 C CA . LEU A 1 97 ? 4.292 10.235 7.027 1.00 84.69 97 LEU A CA 1
ATOM 809 C C . LEU A 1 97 ? 3.097 10.652 6.169 1.00 84.69 97 LEU A C 1
ATOM 811 O O . LEU A 1 97 ? 2.437 11.634 6.510 1.00 84.69 97 LEU A O 1
ATOM 815 N N . LEU A 1 98 ? 2.763 9.886 5.130 1.00 72.00 98 LEU A N 1
ATOM 816 C CA . LEU A 1 98 ? 1.587 10.129 4.291 1.00 72.00 98 LEU A CA 1
ATOM 817 C C . LEU A 1 98 ? 0.299 10.110 5.117 1.00 72.00 98 LEU A C 1
ATOM 819 O O . LEU A 1 98 ? -0.482 11.056 5.061 1.00 72.00 98 LEU A O 1
ATOM 823 N N . ASN A 1 99 ? 0.133 9.117 5.991 1.00 85.88 99 ASN A N 1
ATOM 824 C CA . ASN A 1 99 ? -1.027 9.029 6.882 1.00 85.88 99 ASN A CA 1
ATOM 825 C C . ASN A 1 99 ? -1.119 10.238 7.845 1.00 85.88 99 ASN A C 1
ATOM 827 O O . ASN A 1 99 ? -2.209 10.693 8.204 1.00 85.88 99 ASN A O 1
ATOM 831 N N . LYS A 1 100 ? 0.019 10.816 8.262 1.00 86.81 100 LYS A N 1
ATOM 832 C CA . LYS A 1 100 ? 0.039 12.074 9.036 1.00 86.81 100 LYS A CA 1
ATOM 833 C C . LYS A 1 100 ? -0.370 13.273 8.179 1.00 86.81 100 LYS A C 1
ATOM 835 O O . LYS A 1 100 ? -1.166 14.085 8.648 1.00 86.81 100 LYS A O 1
ATOM 840 N N . VAL A 1 101 ? 0.146 13.386 6.955 1.00 74.62 101 VAL A N 1
ATOM 841 C CA . VAL A 1 101 ? -0.186 14.479 6.025 1.00 74.62 101 VAL A CA 1
ATOM 842 C C . VAL A 1 101 ? -1.666 14.447 5.655 1.00 74.62 101 VAL A C 1
ATOM 844 O O . VAL A 1 101 ? -2.328 15.479 5.739 1.00 74.62 101 VAL A O 1
ATOM 847 N N . GLU A 1 102 ? -2.217 13.274 5.353 1.00 79.88 102 GLU A N 1
ATOM 848 C CA . GLU A 1 102 ? -3.637 13.092 5.045 1.00 79.88 102 GLU A CA 1
ATOM 849 C C . GLU A 1 102 ? -4.524 13.537 6.219 1.00 79.88 102 GLU A C 1
ATOM 851 O O . GLU A 1 102 ? -5.474 14.298 6.039 1.00 79.88 102 GLU A O 1
ATOM 856 N N . LYS A 1 103 ? -4.166 13.174 7.459 1.00 84.44 103 LYS A N 1
ATOM 857 C CA . LYS A 1 103 ? -4.876 13.647 8.662 1.00 84.44 103 LYS A CA 1
ATOM 858 C C . LYS A 1 103 ? -4.822 15.164 8.831 1.00 84.44 103 LYS A C 1
ATOM 860 O O . LYS A 1 103 ? -5.803 15.759 9.280 1.00 84.44 103 LYS A O 1
ATOM 865 N N . VAL A 1 104 ? -3.697 15.797 8.496 1.00 74.94 104 VAL A N 1
ATOM 866 C CA . VAL A 1 104 ? -3.563 17.261 8.534 1.00 74.94 104 VAL A CA 1
ATOM 867 C C . VAL A 1 104 ? -4.408 17.906 7.433 1.00 74.94 104 VAL A C 1
ATOM 869 O O . VAL A 1 104 ? -5.126 18.864 7.717 1.00 74.94 104 VAL A O 1
ATOM 872 N N . ALA A 1 105 ? -4.393 17.355 6.218 1.00 74.31 105 ALA A N 1
ATOM 873 C CA . ALA A 1 105 ? -5.188 17.833 5.089 1.00 74.31 105 ALA A CA 1
ATOM 874 C C . ALA A 1 105 ? -6.696 17.755 5.382 1.00 74.31 105 ALA A C 1
ATOM 876 O O . ALA A 1 105 ? -7.395 18.765 5.277 1.00 74.31 105 ALA A O 1
ATOM 877 N N . LEU A 1 106 ? -7.177 16.611 5.882 1.00 73.69 106 LEU A N 1
ATOM 878 C CA . LEU A 1 106 ? -8.574 16.414 6.293 1.00 73.69 106 LEU A CA 1
ATOM 879 C C . LEU A 1 106 ? -8.996 17.343 7.446 1.00 73.69 106 LEU A C 1
ATOM 881 O O . LEU A 1 106 ? -10.169 17.702 7.572 1.00 73.69 106 LEU A O 1
ATOM 885 N N . SER A 1 107 ? -8.050 17.753 8.297 1.00 71.06 107 SER A N 1
ATOM 886 C CA . SER A 1 107 ? -8.292 18.739 9.357 1.00 71.06 107 SER A CA 1
ATOM 887 C C . SER A 1 107 ? -8.365 20.175 8.810 1.00 71.06 107 SER A C 1
ATOM 889 O O . SER A 1 107 ? -9.175 20.978 9.279 1.00 71.06 107 SER A O 1
ATOM 891 N N . ALA A 1 108 ? -7.572 20.497 7.782 1.00 61.19 108 ALA A N 1
ATOM 892 C CA . ALA A 1 108 ? -7.495 21.825 7.169 1.00 61.19 108 ALA A CA 1
ATOM 893 C C . ALA A 1 108 ? -8.637 22.124 6.174 1.00 61.19 108 ALA A C 1
ATOM 895 O O . ALA A 1 108 ? -9.036 23.284 6.022 1.00 61.19 108 ALA A O 1
ATOM 896 N N . GLU A 1 109 ? -9.219 21.096 5.549 1.00 52.16 109 GLU A N 1
ATOM 897 C CA . GLU A 1 109 ? -10.266 21.220 4.518 1.00 52.16 109 GLU A CA 1
ATOM 898 C C . GLU A 1 109 ? -11.626 21.724 5.053 1.00 52.16 109 GLU A C 1
ATOM 900 O O . GLU A 1 109 ? -12.523 22.087 4.294 1.00 52.16 109 GLU A O 1
ATOM 905 N N . LYS A 1 110 ? -11.775 21.880 6.376 1.00 61.38 110 LYS A N 1
ATOM 906 C CA . LYS A 1 110 ? -12.921 22.594 6.975 1.00 61.38 110 LYS A CA 1
ATOM 907 C C . LYS A 1 110 ? -12.822 24.121 6.870 1.00 61.38 110 LYS A C 1
ATOM 909 O O . LYS A 1 110 ? -13.771 24.816 7.237 1.00 61.38 110 LYS A O 1
ATOM 914 N N . SER A 1 111 ? -11.716 24.659 6.354 1.00 48.78 111 SER A N 1
ATOM 915 C CA . SER A 1 111 ? -11.569 26.082 6.048 1.00 48.78 111 SER A CA 1
ATOM 916 C C . SER A 1 111 ? -11.697 26.312 4.537 1.00 48.78 111 SER A C 1
ATOM 918 O O . SER A 1 111 ? -11.017 25.685 3.734 1.00 48.78 111 SER A O 1
ATOM 920 N N . LYS A 1 112 ? -12.617 27.196 4.134 1.00 57.12 112 LYS A N 1
ATOM 921 C CA . LYS A 1 112 ? -12.972 27.518 2.737 1.00 57.12 112 LYS A CA 1
ATOM 922 C C . LYS A 1 112 ? -11.858 28.278 1.992 1.00 57.12 112 LYS A C 1
ATOM 924 O O . LYS A 1 112 ? -12.086 29.382 1.495 1.00 57.12 112 LYS A O 1
ATOM 929 N N . VAL A 1 113 ? -10.648 27.735 1.926 1.00 50.50 113 VAL A N 1
ATOM 930 C CA . VAL A 1 113 ? -9.532 28.348 1.201 1.00 50.50 113 VAL A CA 1
ATOM 931 C C . VAL A 1 113 ? -9.460 27.755 -0.204 1.00 50.50 113 VAL A C 1
ATOM 933 O O . VAL A 1 113 ? -9.407 26.546 -0.401 1.00 50.50 113 VAL A O 1
ATOM 936 N N . LYS A 1 114 ? -9.541 28.654 -1.189 1.00 58.19 114 LYS A N 1
ATOM 937 C CA . LYS A 1 114 ? -9.564 28.395 -2.632 1.00 58.19 114 LYS A CA 1
ATOM 938 C C . LYS A 1 114 ? -8.465 27.404 -3.037 1.00 58.19 114 LYS A C 1
ATOM 940 O O . LYS A 1 114 ? -7.294 27.668 -2.772 1.00 58.19 114 LYS A O 1
ATOM 945 N N . LYS A 1 115 ? -8.863 26.320 -3.721 1.00 54.25 115 LYS A N 1
ATOM 946 C CA . LYS A 1 115 ? -7.996 25.379 -4.450 1.00 54.25 115 LYS A CA 1
ATOM 947 C C . LYS A 1 115 ? -6.941 26.165 -5.233 1.00 54.25 115 LYS A C 1
ATOM 949 O O . LYS A 1 115 ? -7.250 26.727 -6.282 1.00 54.25 115 LYS A O 1
ATOM 954 N N . LYS A 1 116 ? -5.716 26.237 -4.713 1.00 54.16 116 LYS A N 1
ATOM 955 C CA . LYS A 1 116 ? -4.568 26.618 -5.531 1.00 54.16 116 LYS A CA 1
ATOM 956 C C . LYS A 1 116 ? -4.316 25.469 -6.499 1.00 54.16 116 LYS A C 1
ATOM 958 O O . LYS A 1 116 ? -4.353 24.299 -6.132 1.00 54.16 116 LYS A O 1
ATOM 963 N N . THR A 1 117 ? -4.216 25.851 -7.756 1.00 56.47 117 THR A N 1
ATOM 964 C CA . THR A 1 117 ? -4.262 25.035 -8.960 1.00 56.47 117 THR A CA 1
ATOM 965 C C . THR A 1 117 ? -3.105 24.044 -9.013 1.00 56.47 117 THR A C 1
ATOM 967 O O . THR A 1 117 ? -1.944 24.440 -9.030 1.00 56.47 117 THR A O 1
ATOM 970 N N . THR A 1 118 ? -3.437 22.760 -9.134 1.00 49.31 118 THR A N 1
ATOM 971 C CA . THR A 1 118 ? -2.558 21.632 -9.509 1.00 49.31 118 THR A CA 1
ATOM 972 C C . THR A 1 118 ? -1.654 21.923 -10.717 1.00 49.31 118 THR A C 1
ATOM 974 O O . THR A 1 118 ? -0.614 21.291 -10.892 1.00 49.31 118 THR A O 1
ATOM 977 N N . GLU A 1 119 ? -2.008 22.925 -11.522 1.00 57.03 119 GLU A N 1
ATOM 978 C CA . GLU A 1 119 ? -1.200 23.460 -12.614 1.00 57.03 119 GLU A CA 1
ATOM 979 C C . GLU A 1 119 ? 0.142 24.070 -12.161 1.00 57.03 119 GLU A C 1
ATOM 981 O O . GLU A 1 119 ? 1.137 23.932 -12.872 1.00 57.03 119 GLU A O 1
ATOM 986 N N . GLU A 1 120 ? 0.214 24.708 -10.985 1.00 64.75 120 GLU A N 1
ATOM 987 C CA . GLU A 1 120 ? 1.495 25.213 -10.466 1.00 64.75 120 GLU A CA 1
ATOM 988 C C . GLU A 1 120 ? 2.416 24.063 -10.052 1.00 64.75 120 GLU A C 1
ATOM 990 O O . GLU A 1 120 ? 3.609 24.101 -10.345 1.00 64.75 120 GLU A O 1
ATOM 995 N N . TYR A 1 121 ? 1.856 22.997 -9.474 1.00 55.06 121 TYR A N 1
ATOM 996 C CA . TYR A 1 121 ? 2.618 21.808 -9.089 1.00 55.06 121 TYR A CA 1
ATOM 997 C C . TYR A 1 121 ? 3.220 21.099 -10.314 1.00 55.06 121 TYR A C 1
ATOM 999 O O . TYR A 1 121 ? 4.410 20.799 -10.338 1.00 55.06 121 TYR A O 1
ATOM 1007 N N . CYS A 1 122 ? 2.443 20.951 -11.396 1.00 56.72 122 CYS A N 1
ATOM 1008 C CA . CYS A 1 122 ? 2.944 20.400 -12.662 1.00 56.72 122 CYS A CA 1
ATOM 1009 C C . CYS A 1 122 ? 4.067 21.243 -13.294 1.00 56.72 122 CYS A C 1
ATOM 1011 O O . CYS A 1 122 ? 4.929 20.698 -13.983 1.00 56.72 122 CYS A O 1
ATOM 1013 N N . LYS A 1 123 ? 4.064 22.570 -13.096 1.00 67.88 123 LYS A N 1
ATOM 1014 C CA . LYS A 1 123 ? 5.120 23.464 -13.606 1.00 67.88 123 LYS A CA 1
ATOM 1015 C C . LYS A 1 123 ? 6.405 23.386 -12.783 1.00 67.88 123 LYS A C 1
ATOM 1017 O O . LYS A 1 123 ? 7.475 23.497 -13.372 1.00 67.88 123 LYS A O 1
ATOM 1022 N N . VAL A 1 124 ? 6.307 23.209 -11.464 1.00 64.94 124 VAL A N 1
ATOM 1023 C CA . VAL A 1 124 ? 7.477 23.013 -10.590 1.00 64.94 124 VAL A CA 1
ATOM 1024 C C . VAL A 1 124 ? 8.139 21.671 -10.900 1.00 64.94 124 VAL A C 1
ATOM 1026 O O . VAL A 1 124 ? 9.330 21.644 -11.184 1.00 64.94 124 VAL A O 1
ATOM 1029 N N . PHE A 1 125 ? 7.348 20.600 -11.001 1.00 49.53 125 PHE A N 1
ATOM 1030 C CA . PHE A 1 125 ? 7.867 19.260 -11.269 1.00 49.53 125 PHE A CA 1
ATOM 1031 C C . PHE A 1 125 ? 8.574 19.136 -12.630 1.00 49.53 125 PHE A C 1
ATOM 1033 O O . PHE A 1 12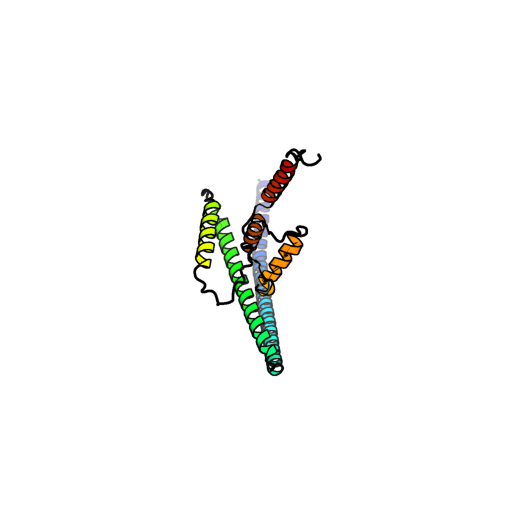5 ? 9.640 18.537 -12.734 1.00 49.53 125 PHE A O 1
ATOM 1040 N N . LYS A 1 126 ? 8.026 19.762 -13.685 1.00 62.59 126 LYS A N 1
ATOM 1041 C CA . LYS A 1 126 ? 8.698 19.810 -14.996 1.00 62.59 126 LYS A CA 1
ATOM 1042 C C . LYS A 1 126 ? 10.085 20.450 -14.932 1.00 62.59 126 LYS A C 1
ATOM 1044 O O . LYS A 1 126 ? 10.955 20.024 -15.673 1.00 62.59 126 LYS A O 1
ATOM 1049 N N . ARG A 1 127 ? 10.268 21.463 -14.080 1.00 68.06 127 ARG A N 1
ATOM 1050 C CA . ARG A 1 127 ? 11.530 22.199 -13.953 1.00 68.06 127 ARG A CA 1
ATOM 1051 C C . ARG A 1 127 ? 12.565 21.402 -13.154 1.00 68.06 127 ARG A C 1
ATOM 1053 O O . ARG A 1 127 ? 13.724 21.374 -13.531 1.00 68.06 127 ARG A O 1
ATOM 1060 N N . GLU A 1 128 ? 12.118 20.709 -12.110 1.00 55.78 128 GLU A N 1
ATOM 1061 C CA . GLU A 1 128 ? 12.961 19.874 -11.241 1.00 55.78 128 GLU A CA 1
ATOM 1062 C C . GLU A 1 128 ? 13.529 18.653 -11.987 1.00 55.78 128 GLU A C 1
ATOM 1064 O O . GLU A 1 128 ? 14.715 18.353 -11.883 1.00 55.78 128 GLU A O 1
ATOM 1069 N N . MET A 1 129 ? 12.724 18.020 -12.847 1.00 51.72 129 MET A N 1
ATOM 1070 C CA . MET A 1 129 ? 13.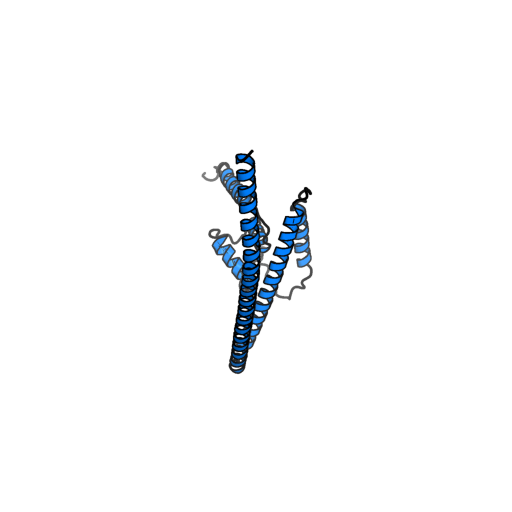182 16.927 -13.719 1.00 51.72 129 MET A CA 1
ATOM 1071 C C . MET A 1 129 ? 14.195 17.371 -14.787 1.00 51.72 129 MET A C 1
ATOM 1073 O O . MET A 1 129 ? 15.014 16.565 -15.219 1.00 51.72 129 MET A O 1
ATOM 1077 N N . GLU A 1 130 ? 14.120 18.625 -15.236 1.00 63.00 130 GLU A N 1
ATOM 1078 C CA . GLU A 1 130 ? 15.026 19.196 -16.243 1.00 63.00 130 GLU A CA 1
ATOM 1079 C C . GLU A 1 130 ? 16.376 19.597 -15.611 1.00 63.00 130 GLU A C 1
ATOM 1081 O O . GLU A 1 130 ? 17.410 19.518 -16.266 1.00 63.00 130 GLU A O 1
ATOM 1086 N N . GLU A 1 131 ? 16.379 19.948 -14.319 1.00 61.06 131 GLU A N 1
ATOM 1087 C CA . GLU A 1 131 ? 17.565 20.362 -13.554 1.00 61.06 131 GLU A CA 1
ATOM 1088 C C . GLU A 1 131 ? 18.357 19.163 -12.982 1.00 61.06 131 GLU A C 1
ATOM 1090 O O . GLU A 1 131 ? 19.589 19.185 -12.961 1.00 61.06 131 GLU A O 1
ATOM 1095 N N . GLU A 1 132 ? 17.696 18.059 -12.599 1.00 46.31 132 GLU A N 1
ATOM 1096 C CA . GLU A 1 132 ? 18.391 16.836 -12.147 1.00 46.31 132 GLU A CA 1
ATOM 1097 C C . GLU A 1 132 ? 19.080 16.050 -13.282 1.00 46.31 132 GLU A C 1
ATOM 1099 O O . GLU A 1 132 ? 19.993 15.260 -13.020 1.00 46.31 132 GLU A O 1
ATOM 1104 N N . GLU A 1 133 ? 18.716 16.282 -14.550 1.00 46.62 133 GLU A N 1
ATOM 1105 C CA . GLU A 1 133 ? 19.422 15.692 -15.698 1.00 46.62 133 GLU A CA 1
ATOM 1106 C C . GLU A 1 133 ? 20.812 16.334 -15.925 1.00 46.62 133 GLU A C 1
ATOM 1108 O O . GLU A 1 133 ? 21.678 15.725 -16.561 1.00 46.62 133 GLU A O 1
ATOM 1113 N N . GLU A 1 134 ? 21.082 17.512 -15.346 1.00 46.88 134 GLU A N 1
ATOM 1114 C CA . GLU A 1 134 ? 22.323 18.268 -15.570 1.00 46.88 134 GLU A CA 1
ATOM 1115 C C . GLU A 1 134 ? 23.465 17.925 -14.579 1.00 46.88 134 GLU A C 1
ATOM 1117 O O . GLU A 1 134 ? 24.634 18.160 -14.888 1.00 46.88 134 GLU A O 1
ATOM 1122 N N . VAL A 1 135 ? 23.189 17.299 -13.421 1.00 44.66 135 VAL A N 1
ATOM 1123 C CA . VAL A 1 135 ? 24.179 17.143 -12.317 1.00 44.66 135 VAL A CA 1
ATOM 1124 C C . VAL A 1 135 ? 24.512 15.681 -11.971 1.00 44.66 135 VAL A C 1
ATOM 1126 O O . VAL A 1 135 ? 24.955 15.357 -10.870 1.00 44.66 135 VAL A O 1
ATOM 1129 N N . VAL A 1 136 ? 24.369 14.755 -12.918 1.00 37.12 136 VAL A N 1
ATOM 1130 C CA . VAL A 1 136 ? 24.984 13.422 -12.802 1.00 37.12 136 VAL A CA 1
ATOM 1131 C C . VAL A 1 136 ? 26.023 13.281 -13.897 1.00 37.12 136 VAL A C 1
ATOM 1133 O O . VAL A 1 136 ? 25.692 13.012 -15.051 1.00 37.12 136 VAL A O 1
ATOM 1136 N N . GLU A 1 137 ? 27.296 13.447 -13.521 1.00 47.78 137 GLU A N 1
ATOM 1137 C CA . GLU A 1 137 ? 28.431 13.137 -14.391 1.00 47.78 137 GLU A CA 1
ATOM 1138 C C . GLU A 1 137 ? 28.210 11.748 -15.016 1.00 47.78 137 GLU A C 1
ATOM 1140 O O . GLU A 1 137 ? 28.152 10.736 -14.303 1.00 47.78 137 GLU A O 1
ATOM 1145 N N . PRO A 1 138 ? 28.045 11.660 -16.346 1.00 39.47 138 PRO A N 1
ATOM 1146 C CA . PRO A 1 138 ? 27.729 10.402 -16.978 1.00 39.47 138 PRO A CA 1
ATOM 1147 C C . PRO A 1 138 ? 28.950 9.495 -16.873 1.00 39.47 138 PRO A C 1
ATOM 1149 O O . PRO A 1 138 ? 30.004 9.752 -17.461 1.00 39.47 138 PRO A O 1
ATOM 1152 N N . LEU A 1 139 ? 28.786 8.387 -16.148 1.00 41.47 139 LEU A N 1
ATOM 1153 C CA . LEU A 1 139 ? 29.704 7.260 -16.205 1.00 41.47 139 LEU A CA 1
ATOM 1154 C C . LEU A 1 139 ? 29.885 6.898 -17.685 1.00 41.47 139 LEU A C 1
ATOM 1156 O O . LEU A 1 139 ? 28.939 6.455 -18.335 1.00 41.47 139 LEU A O 1
ATOM 1160 N N . LYS A 1 140 ? 31.090 7.155 -18.210 1.00 43.56 140 LYS A N 1
ATOM 1161 C CA . LYS A 1 140 ? 31.491 7.042 -19.619 1.00 43.56 140 LYS A CA 1
ATOM 1162 C C . LYS A 1 140 ? 31.205 5.643 -20.168 1.00 43.56 140 LYS A C 1
ATOM 1164 O O . LYS A 1 140 ? 32.077 4.782 -20.216 1.00 43.56 140 LYS A O 1
ATOM 1169 N N . LYS A 1 141 ? 29.969 5.404 -20.586 1.00 56.41 141 LYS A N 1
ATOM 1170 C CA . LYS A 1 141 ? 29.571 4.260 -21.394 1.00 56.41 141 LYS A CA 1
ATOM 1171 C C . LYS A 1 141 ? 28.879 4.832 -22.613 1.00 56.41 141 LYS A C 1
ATOM 1173 O O . LYS A 1 141 ? 27.851 5.495 -22.515 1.00 56.41 141 LYS A O 1
ATOM 1178 N N . THR A 1 142 ? 29.548 4.640 -23.737 1.00 44.47 142 THR A N 1
ATOM 1179 C CA . THR A 1 142 ? 29.162 4.987 -25.099 1.00 44.47 142 THR A CA 1
ATOM 1180 C C . THR A 1 142 ? 27.660 4.797 -25.319 1.00 44.47 142 THR A C 1
ATOM 1182 O O . THR A 1 142 ? 27.182 3.689 -25.552 1.00 44.47 142 THR A O 1
ATOM 1185 N N . LYS A 1 143 ? 26.894 5.895 -25.240 1.00 48.84 143 LYS A N 1
ATOM 1186 C CA . LYS A 1 143 ? 25.511 5.938 -25.720 1.00 48.84 143 LYS A CA 1
ATOM 1187 C C . LYS A 1 143 ? 25.587 5.786 -27.239 1.00 48.84 143 LYS A C 1
ATOM 1189 O O . LYS A 1 143 ? 25.950 6.725 -27.940 1.00 48.84 143 LYS A O 1
ATOM 1194 N N . GLY A 1 144 ? 25.324 4.582 -27.741 1.00 46.28 144 GLY A N 1
ATOM 1195 C CA . GLY A 1 144 ? 25.188 4.328 -29.171 1.00 46.28 144 GLY A CA 1
ATOM 1196 C C . GLY A 1 144 ? 23.951 5.051 -29.691 1.00 46.28 144 GLY A C 1
ATOM 1197 O O . GLY A 1 144 ? 22.848 4.517 -29.622 1.00 46.28 144 GLY A O 1
ATOM 1198 N N . ILE A 1 145 ? 24.125 6.284 -30.163 1.00 45.00 145 ILE A N 1
ATOM 1199 C CA . ILE A 1 145 ? 23.094 7.007 -30.903 1.00 45.00 145 ILE A CA 1
ATOM 1200 C C . ILE A 1 145 ? 22.923 6.254 -32.222 1.00 45.00 145 ILE A C 1
ATOM 1202 O O . ILE A 1 145 ? 23.836 6.204 -33.045 1.00 45.00 145 ILE A O 1
ATOM 1206 N N . THR A 1 146 ? 21.773 5.611 -32.411 1.00 52.06 146 THR A N 1
ATOM 1207 C CA . THR A 1 146 ? 21.428 5.065 -33.726 1.00 52.06 146 THR A CA 1
ATOM 1208 C C . THR A 1 146 ? 21.285 6.227 -34.717 1.00 52.06 146 THR A C 1
ATOM 1210 O O . THR A 1 146 ? 20.790 7.288 -34.328 1.00 52.06 146 THR A O 1
ATOM 1213 N N . PRO A 1 147 ? 21.651 6.060 -36.002 1.00 52.38 147 PRO A N 1
ATOM 1214 C CA . PRO A 1 147 ? 21.627 7.143 -36.998 1.00 52.38 147 PRO A CA 1
ATOM 1215 C C . PRO A 1 147 ? 20.230 7.745 -37.262 1.00 52.38 147 PRO A C 1
ATOM 1217 O O . PRO A 1 147 ? 20.100 8.699 -38.017 1.00 52.38 147 PRO A O 1
ATOM 1220 N N . ILE A 1 148 ? 19.184 7.211 -36.626 1.00 57.72 148 ILE A N 1
ATOM 1221 C CA . ILE A 1 148 ? 17.786 7.644 -36.728 1.00 57.72 148 ILE A CA 1
ATOM 1222 C C . ILE A 1 148 ? 17.374 8.591 -35.575 1.00 57.72 148 ILE A C 1
ATOM 1224 O O . ILE A 1 148 ? 16.261 9.107 -35.574 1.00 57.72 148 ILE A O 1
ATOM 1228 N N . GLY A 1 149 ? 18.239 8.842 -34.583 1.00 59.25 149 GLY A N 1
ATOM 1229 C CA . GLY A 1 149 ? 17.934 9.764 -33.476 1.00 59.25 149 GLY A CA 1
ATOM 1230 C C . GLY A 1 149 ? 16.870 9.248 -32.498 1.00 59.25 149 GLY A C 1
ATOM 1231 O O . GLY A 1 149 ? 16.273 10.026 -31.760 1.00 59.25 149 GLY A O 1
ATOM 1232 N N . LYS A 1 150 ? 16.608 7.934 -32.478 1.00 54.41 150 LYS A N 1
ATOM 1233 C CA . LYS A 1 150 ? 15.669 7.312 -31.534 1.00 54.41 150 LYS A CA 1
ATOM 1234 C C . LYS A 1 150 ? 16.409 6.818 -30.294 1.00 54.41 150 LYS A C 1
ATOM 1236 O O . LYS A 1 150 ? 17.355 6.036 -30.398 1.00 54.41 150 LYS A O 1
ATOM 1241 N N . TYR A 1 151 ? 15.936 7.232 -29.122 1.00 55.12 151 TYR A N 1
ATOM 1242 C CA . TYR A 1 151 ? 16.394 6.708 -27.837 1.00 55.12 151 TYR A CA 1
ATOM 1243 C C . TYR A 1 151 ? 15.939 5.255 -27.692 1.00 55.12 151 TYR A C 1
ATOM 1245 O O . TYR A 1 151 ? 14.748 4.973 -27.568 1.00 55.12 151 TYR A O 1
ATOM 1253 N N . GLN A 1 152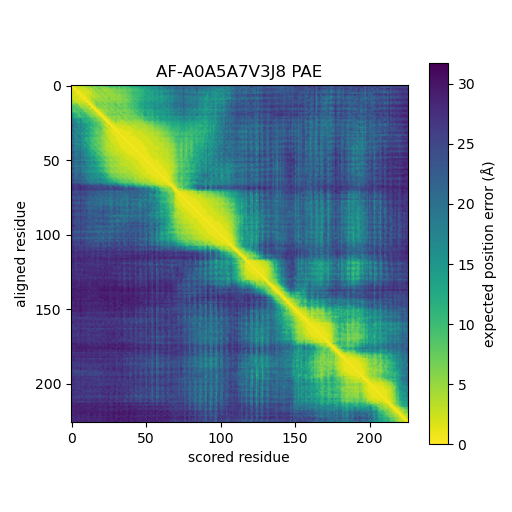 ? 16.884 4.316 -27.736 1.00 63.91 152 GLN A N 1
ATOM 1254 C CA . GLN A 1 152 ? 16.595 2.901 -27.536 1.00 63.91 152 GLN A CA 1
ATOM 1255 C C . GLN A 1 152 ? 16.971 2.517 -26.104 1.00 63.91 152 GLN A C 1
ATOM 1257 O O . GLN A 1 152 ? 18.146 2.478 -25.741 1.00 63.91 152 GLN A O 1
ATOM 1262 N N . LEU A 1 153 ? 15.961 2.264 -25.270 1.00 65.56 153 LEU A N 1
ATOM 1263 C CA . LEU A 1 153 ? 16.169 1.767 -23.914 1.00 65.56 153 LEU A CA 1
ATOM 1264 C C . LEU A 1 153 ? 16.462 0.272 -23.973 1.00 65.56 153 LEU A C 1
ATOM 1266 O O . LEU A 1 153 ? 15.603 -0.540 -24.321 1.00 65.56 153 LEU A O 1
ATOM 1270 N N . PHE A 1 154 ? 17.691 -0.095 -23.631 1.00 72.00 154 PHE A N 1
ATOM 1271 C CA . PHE A 1 154 ? 18.086 -1.490 -23.555 1.00 72.00 154 PHE A CA 1
ATOM 1272 C C . PHE A 1 154 ? 17.624 -2.104 -22.225 1.00 72.00 154 PHE A C 1
ATOM 1274 O O . PHE A 1 154 ? 18.048 -1.629 -21.169 1.00 72.00 154 PHE A O 1
ATOM 1281 N N . PRO A 1 155 ? 16.818 -3.185 -22.239 1.00 63.25 155 PRO A N 1
ATOM 1282 C CA . PRO A 1 155 ? 16.267 -3.781 -21.018 1.00 63.25 155 PRO A CA 1
ATOM 1283 C C . PRO A 1 155 ? 17.326 -4.224 -20.003 1.00 63.25 155 PRO A C 1
ATOM 1285 O O . PRO A 1 155 ? 17.070 -4.211 -18.805 1.00 63.25 155 PRO A O 1
ATOM 1288 N N . HIS A 1 156 ? 18.521 -4.587 -20.476 1.00 67.31 156 HIS A N 1
ATOM 1289 C CA . HIS A 1 156 ? 19.632 -5.027 -19.632 1.00 67.31 156 HIS A CA 1
ATOM 1290 C C . HIS A 1 156 ? 20.303 -3.889 -18.843 1.00 67.31 156 HIS A C 1
ATOM 1292 O O . HIS A 1 156 ? 21.056 -4.168 -17.917 1.00 67.31 156 HIS A O 1
ATOM 1298 N N . ASN A 1 157 ? 20.023 -2.624 -19.180 1.00 75.44 157 ASN A N 1
ATOM 1299 C CA . ASN A 1 157 ? 20.539 -1.453 -18.463 1.00 75.44 157 ASN A CA 1
ATOM 1300 C C . ASN A 1 157 ? 19.523 -0.862 -17.473 1.00 75.44 157 ASN A C 1
ATOM 1302 O O . ASN A 1 157 ? 19.823 0.125 -16.804 1.00 75.44 157 ASN A O 1
ATOM 1306 N N . LEU A 1 158 ? 18.323 -1.439 -17.378 1.00 78.50 158 LEU A N 1
ATOM 1307 C CA . LEU A 1 158 ? 17.287 -0.980 -16.460 1.00 78.50 158 LEU A CA 1
ATOM 1308 C C . LEU A 1 158 ? 17.440 -1.653 -15.092 1.00 78.50 158 LEU A C 1
ATOM 1310 O O . LEU A 1 158 ? 17.724 -2.845 -14.992 1.00 78.50 158 LEU A O 1
ATOM 1314 N N . ASN A 1 159 ? 17.190 -0.892 -14.026 1.00 83.31 159 ASN A N 1
ATOM 1315 C CA . ASN A 1 159 ? 17.019 -1.440 -12.680 1.00 83.31 159 ASN A CA 1
ATOM 1316 C C . ASN A 1 159 ? 15.888 -2.491 -12.684 1.00 83.31 159 ASN A C 1
ATOM 1318 O O . ASN A 1 159 ? 14.883 -2.313 -13.371 1.00 83.31 159 ASN A O 1
ATOM 1322 N N . THR A 1 160 ? 16.017 -3.557 -11.892 1.00 74.50 160 THR A N 1
ATOM 1323 C CA . THR A 1 160 ? 15.011 -4.618 -11.715 1.00 74.50 160 THR A CA 1
ATOM 1324 C C . THR A 1 160 ? 13.600 -4.083 -11.447 1.00 74.50 160 THR A C 1
ATOM 1326 O O . THR A 1 160 ? 12.630 -4.635 -11.953 1.00 74.50 160 THR A O 1
ATOM 1329 N N . MET A 1 161 ? 13.449 -2.982 -10.700 1.00 67.12 161 MET A N 1
ATOM 1330 C CA . MET A 1 161 ? 12.129 -2.352 -10.544 1.00 67.12 161 MET A CA 1
ATOM 1331 C C . MET A 1 161 ? 11.603 -1.784 -11.866 1.00 67.12 161 MET A C 1
ATOM 1333 O O . MET A 1 161 ? 10.458 -2.032 -12.232 1.00 67.12 161 MET A O 1
ATOM 1337 N N . ALA A 1 162 ? 12.441 -1.063 -12.610 1.00 72.00 162 ALA A N 1
ATOM 1338 C CA . ALA A 1 162 ? 12.064 -0.486 -13.896 1.00 72.00 162 ALA A CA 1
ATOM 1339 C C . ALA A 1 162 ? 11.737 -1.570 -14.937 1.00 72.00 162 ALA A C 1
ATOM 1341 O O . ALA A 1 162 ? 10.833 -1.379 -15.745 1.00 72.00 162 ALA A O 1
ATOM 1342 N N . SER A 1 163 ? 12.402 -2.730 -14.900 1.00 73.75 163 SER A N 1
ATOM 1343 C CA . SER A 1 163 ? 12.074 -3.848 -15.791 1.00 73.75 163 SER A CA 1
ATOM 1344 C C . SER A 1 163 ? 10.734 -4.507 -15.443 1.00 73.75 163 SER A C 1
ATOM 1346 O O . SER A 1 163 ? 9.969 -4.822 -16.355 1.00 73.75 163 SER A O 1
ATOM 1348 N N . VAL A 1 164 ? 10.390 -4.644 -14.156 1.00 75.25 164 VAL A N 1
ATOM 1349 C CA . VAL A 1 164 ? 9.065 -5.123 -13.714 1.00 75.25 164 VAL A CA 1
ATOM 1350 C C . VAL A 1 164 ? 7.960 -4.163 -14.160 1.00 75.25 164 VAL A C 1
ATOM 1352 O O . VAL A 1 164 ? 6.971 -4.602 -14.752 1.00 75.25 164 VAL A O 1
ATOM 1355 N N . TRP A 1 165 ? 8.152 -2.856 -13.963 1.00 77.50 165 TRP A N 1
ATOM 1356 C CA . TRP A 1 165 ? 7.213 -1.836 -14.435 1.00 77.50 165 TRP A CA 1
ATOM 1357 C C . TRP A 1 165 ? 7.083 -1.829 -15.958 1.00 77.50 165 TRP A C 1
ATOM 1359 O O . TRP A 1 165 ? 5.972 -1.785 -16.479 1.00 77.50 165 TRP A O 1
ATOM 1369 N N . LEU A 1 166 ? 8.186 -1.978 -16.693 1.00 77.00 166 LEU A N 1
ATOM 1370 C CA . LEU A 1 166 ? 8.162 -2.076 -18.151 1.00 77.00 166 LEU A CA 1
ATOM 1371 C C . LEU A 1 166 ? 7.372 -3.300 -18.637 1.00 77.00 166 LEU A C 1
ATOM 1373 O O . LEU A 1 166 ? 6.597 -3.194 -19.588 1.00 77.00 166 LEU A O 1
ATOM 1377 N N . VAL A 1 167 ? 7.523 -4.457 -17.980 1.00 74.62 167 VAL A N 1
ATOM 1378 C CA . VAL A 1 167 ? 6.733 -5.664 -18.279 1.00 74.62 167 VAL A CA 1
ATOM 1379 C C . VAL A 1 167 ? 5.257 -5.432 -17.976 1.00 74.62 167 VAL A C 1
ATOM 1381 O O . VAL A 1 167 ? 4.413 -5.829 -18.780 1.00 74.62 167 VAL A O 1
ATOM 1384 N N . PHE A 1 168 ? 4.936 -4.763 -16.869 1.00 74.25 168 PHE A N 1
ATOM 1385 C CA . PHE A 1 168 ? 3.564 -4.412 -16.515 1.00 74.25 168 PHE A CA 1
ATOM 1386 C C . PHE A 1 168 ? 2.935 -3.487 -17.563 1.00 74.25 168 PHE A C 1
ATOM 1388 O O . PHE A 1 168 ? 1.880 -3.809 -18.102 1.00 74.25 168 PHE A O 1
ATOM 1395 N N . ILE A 1 169 ? 3.618 -2.411 -17.954 1.00 70.44 169 ILE A N 1
ATOM 1396 C CA . ILE A 1 169 ? 3.168 -1.490 -19.008 1.00 70.44 169 ILE A CA 1
ATOM 1397 C C . ILE A 1 169 ? 2.966 -2.243 -20.317 1.00 70.44 169 ILE A C 1
ATOM 1399 O O . ILE A 1 169 ? 1.903 -2.164 -20.926 1.00 70.44 169 ILE A O 1
ATOM 1403 N N . LYS A 1 170 ? 3.947 -3.047 -20.729 1.00 70.19 170 LYS A N 1
ATOM 1404 C CA . LYS A 1 170 ? 3.889 -3.797 -21.985 1.00 70.19 170 LYS A CA 1
ATOM 1405 C C . LYS A 1 170 ? 2.776 -4.850 -21.998 1.00 70.19 170 LYS A C 1
ATOM 1407 O O . LYS A 1 170 ? 2.184 -5.092 -23.038 1.00 70.19 170 LYS A O 1
ATOM 1412 N N . LYS A 1 171 ? 2.480 -5.493 -20.865 1.00 70.19 171 LYS A N 1
ATOM 1413 C CA . LYS A 1 171 ? 1.453 -6.548 -20.765 1.00 70.19 171 LYS A CA 1
ATOM 1414 C C . LYS A 1 171 ? 0.050 -6.013 -20.484 1.00 70.19 171 LYS A C 1
ATOM 1416 O O . LYS A 1 171 ? -0.916 -6.654 -20.886 1.00 70.19 171 LYS A O 1
ATOM 1421 N N . LYS A 1 172 ? -0.070 -4.915 -19.736 1.00 64.88 172 LYS A N 1
ATOM 1422 C CA . LYS A 1 172 ? -1.343 -4.421 -19.186 1.00 64.88 172 LYS A CA 1
ATOM 1423 C C . LYS A 1 172 ? -1.769 -3.074 -19.756 1.00 64.88 172 LYS A C 1
ATOM 1425 O O . LYS A 1 172 ? -2.959 -2.885 -19.965 1.00 64.88 172 LYS A O 1
ATOM 1430 N N . VAL A 1 173 ? -0.828 -2.176 -20.043 1.00 64.25 173 VAL A N 1
ATOM 1431 C CA . VAL A 1 173 ? -1.120 -0.828 -20.570 1.00 64.25 173 VAL A CA 1
ATOM 1432 C C . VAL A 1 173 ? -1.050 -0.793 -22.103 1.00 64.25 173 VAL A C 1
ATOM 1434 O O . VAL A 1 173 ? -1.794 -0.055 -22.743 1.00 64.25 173 VAL A O 1
ATOM 1437 N N . ILE A 1 174 ? -0.192 -1.617 -22.714 1.00 62.94 174 ILE A N 1
ATOM 1438 C CA . ILE A 1 174 ? 0.030 -1.673 -24.167 1.00 62.94 174 ILE A CA 1
ATOM 1439 C C . ILE A 1 174 ? -0.129 -3.115 -24.686 1.00 62.94 174 ILE A C 1
ATOM 1441 O O . ILE A 1 174 ? 0.810 -3.667 -25.255 1.00 62.94 174 ILE A O 1
ATOM 1445 N N . PRO A 1 175 ? -1.289 -3.777 -24.505 1.00 52.00 175 PRO A N 1
ATOM 1446 C CA . PRO A 1 175 ? -1.424 -5.172 -24.917 1.00 52.00 175 PRO A CA 1
ATOM 1447 C C . PRO A 1 175 ? -1.363 -5.375 -26.445 1.00 52.00 175 PRO A C 1
ATOM 1449 O O . PRO A 1 175 ? -1.169 -6.507 -26.878 1.00 52.00 175 PRO A O 1
ATOM 1452 N N . THR A 1 176 ? -1.535 -4.323 -27.263 1.00 51.78 176 THR A N 1
ATOM 1453 C CA . THR A 1 176 ? -1.867 -4.481 -28.696 1.00 51.78 176 THR A CA 1
ATOM 1454 C C . THR A 1 176 ? -1.172 -3.542 -29.692 1.00 51.78 176 THR A C 1
ATOM 1456 O O . THR A 1 176 ? -1.440 -3.658 -30.885 1.00 51.78 176 THR A O 1
ATOM 1459 N N . CYS A 1 177 ? -0.271 -2.640 -29.288 1.00 55.19 177 CYS A N 1
ATOM 1460 C CA . CYS A 1 177 ? 0.460 -1.815 -30.266 1.00 55.19 177 CYS A CA 1
ATOM 1461 C C . CYS A 1 177 ? 1.808 -2.455 -30.618 1.00 55.19 177 CYS A C 1
ATOM 1463 O O . CYS A 1 177 ? 2.670 -2.607 -29.755 1.00 55.19 177 CYS A O 1
ATOM 1465 N N . HIS A 1 178 ? 1.992 -2.797 -31.897 1.00 54.56 178 HIS A N 1
ATOM 1466 C CA . HIS A 1 178 ? 3.275 -3.239 -32.460 1.00 54.56 178 HIS A CA 1
ATOM 1467 C C . HIS A 1 178 ? 4.313 -2.108 -32.566 1.00 54.56 178 HIS A C 1
ATOM 1469 O O . HIS A 1 178 ? 5.495 -2.374 -32.786 1.00 54.56 178 HIS A O 1
ATOM 1475 N N . ASP A 1 179 ? 3.892 -0.863 -32.347 1.00 57.78 179 ASP A N 1
ATOM 1476 C CA . ASP A 1 179 ? 4.769 0.295 -32.345 1.00 57.78 179 ASP A CA 1
ATOM 1477 C C . ASP A 1 179 ? 5.355 0.494 -30.947 1.00 57.78 179 ASP A C 1
ATOM 1479 O O . ASP A 1 179 ? 4.642 0.743 -29.976 1.00 57.78 179 ASP A O 1
ATOM 1483 N N . ASN A 1 180 ? 6.684 0.423 -30.840 1.00 60.09 180 ASN A N 1
ATOM 1484 C CA . ASN A 1 180 ? 7.433 0.674 -29.599 1.00 60.09 180 ASN A CA 1
ATOM 1485 C C . ASN A 1 180 ? 7.340 2.136 -29.107 1.00 60.09 180 ASN A C 1
ATOM 1487 O O . ASN A 1 180 ? 8.061 2.532 -28.192 1.00 60.09 180 ASN A O 1
ATOM 1491 N N . THR A 1 181 ? 6.488 2.951 -29.726 1.00 64.69 181 THR A N 1
ATOM 1492 C CA . THR A 1 181 ? 6.256 4.343 -29.365 1.00 64.69 181 THR A CA 1
ATOM 1493 C C . THR A 1 181 ? 5.223 4.397 -28.245 1.00 64.69 181 THR A C 1
ATOM 1495 O O . THR A 1 181 ? 4.025 4.214 -28.458 1.00 64.69 181 THR A O 1
ATOM 1498 N N . ILE A 1 182 ? 5.687 4.638 -27.023 1.00 63.34 182 ILE A N 1
ATOM 1499 C CA . ILE A 1 182 ? 4.811 4.899 -25.881 1.00 63.34 182 ILE A CA 1
ATOM 1500 C C . ILE A 1 182 ? 4.310 6.341 -26.020 1.00 63.34 182 ILE A C 1
ATOM 1502 O O . ILE A 1 182 ? 5.119 7.262 -26.114 1.00 63.34 182 ILE A O 1
ATOM 1506 N N . SER A 1 183 ? 2.991 6.550 -26.068 1.00 72.56 183 SER A N 1
ATOM 1507 C CA . SER A 1 183 ? 2.436 7.907 -26.084 1.00 72.56 183 SER A CA 1
ATOM 1508 C C . SER A 1 183 ? 2.749 8.627 -24.771 1.00 72.56 183 SER A C 1
ATOM 1510 O O . SER A 1 183 ? 2.771 8.010 -23.703 1.00 72.56 183 SER A O 1
ATOM 1512 N N . LEU A 1 184 ? 2.965 9.941 -24.847 1.00 71.88 184 LEU A N 1
ATOM 1513 C CA . LEU A 1 184 ? 3.265 10.776 -23.682 1.00 71.88 184 LEU A CA 1
ATOM 1514 C C . LEU A 1 184 ? 2.195 10.624 -22.588 1.00 71.88 184 LEU A C 1
ATOM 1516 O O . LEU A 1 184 ? 2.539 10.465 -21.422 1.00 71.88 184 LEU A O 1
ATOM 1520 N N . ASP A 1 185 ? 0.919 10.541 -22.974 1.00 68.19 185 ASP A N 1
ATOM 1521 C CA . ASP A 1 185 ? -0.209 10.341 -22.054 1.00 68.19 185 ASP A CA 1
ATOM 1522 C C . ASP A 1 185 ? -0.062 9.077 -21.195 1.00 68.19 185 ASP A C 1
ATOM 1524 O O . ASP A 1 185 ? -0.413 9.071 -20.018 1.00 68.19 185 ASP A O 1
ATOM 1528 N N . ARG A 1 186 ? 0.508 8.002 -21.754 1.00 73.25 186 ARG A N 1
ATOM 1529 C CA . ARG A 1 186 ? 0.745 6.746 -21.025 1.00 73.25 186 ARG A CA 1
ATOM 1530 C C . ARG A 1 186 ? 1.929 6.849 -20.066 1.00 73.25 186 ARG A C 1
ATOM 1532 O O . ARG A 1 186 ? 1.895 6.220 -19.014 1.00 73.25 186 ARG A O 1
ATOM 1539 N N . ILE A 1 187 ? 2.954 7.630 -20.413 1.00 76.38 187 ILE A N 1
ATOM 1540 C CA . ILE A 1 187 ? 4.090 7.915 -19.520 1.00 76.38 187 ILE A CA 1
ATOM 1541 C C . ILE A 1 187 ? 3.622 8.781 -18.348 1.00 76.38 187 ILE A C 1
ATOM 1543 O O . ILE A 1 187 ? 3.952 8.483 -17.206 1.00 76.38 187 ILE A O 1
ATOM 1547 N N . VAL A 1 188 ? 2.804 9.802 -18.617 1.00 76.81 188 VAL A N 1
ATOM 1548 C CA . VAL A 1 188 ? 2.214 10.663 -17.582 1.00 76.81 188 VAL A CA 1
ATOM 1549 C C . VAL A 1 188 ? 1.301 9.857 -16.658 1.00 76.81 188 VAL A C 1
ATOM 1551 O O . VAL A 1 188 ? 1.404 9.987 -15.444 1.00 76.81 188 VAL A O 1
ATOM 1554 N N . LEU A 1 189 ? 0.468 8.966 -17.204 1.00 77.31 189 LEU A N 1
ATOM 1555 C CA . LEU A 1 189 ? -0.369 8.073 -16.400 1.00 77.31 189 LEU A CA 1
ATOM 1556 C C . LEU A 1 189 ? 0.471 7.170 -15.485 1.00 77.31 189 LEU A C 1
ATOM 1558 O O . LEU A 1 189 ? 0.151 7.011 -14.312 1.00 77.31 189 LEU A O 1
ATOM 1562 N N . LEU A 1 190 ? 1.567 6.608 -16.003 1.00 78.62 190 LEU A N 1
ATOM 1563 C CA . LEU A 1 190 ? 2.484 5.793 -15.210 1.00 78.62 190 LEU A CA 1
ATOM 1564 C C . LEU A 1 190 ? 3.139 6.597 -14.086 1.00 78.62 190 LEU A C 1
ATOM 1566 O O . LEU A 1 190 ? 3.199 6.129 -12.956 1.00 78.62 190 LEU A O 1
ATOM 1570 N N . TYR A 1 191 ? 3.609 7.800 -14.403 1.00 80.31 191 TYR A N 1
ATOM 1571 C CA . TYR A 1 191 ? 4.206 8.709 -13.437 1.00 80.31 191 TYR A CA 1
ATOM 1572 C C . TYR A 1 191 ? 3.216 9.052 -12.317 1.00 80.31 191 TYR A C 1
ATOM 1574 O O . TYR A 1 191 ? 3.552 8.944 -11.144 1.00 80.31 191 TYR A O 1
ATOM 1582 N N . CYS A 1 192 ? 1.960 9.342 -12.652 1.00 79.75 192 CYS A N 1
ATOM 1583 C CA . CYS A 1 192 ? 0.940 9.610 -11.645 1.00 79.75 192 CYS A CA 1
ATOM 1584 C C . CYS A 1 192 ? 0.589 8.388 -10.789 1.00 79.75 192 CYS A C 1
ATOM 1586 O O . CYS A 1 192 ? 0.283 8.560 -9.617 1.00 79.75 192 CYS A O 1
ATOM 1588 N N . ILE A 1 193 ? 0.681 7.168 -11.325 1.00 75.00 193 ILE A N 1
ATOM 1589 C CA . ILE A 1 193 ? 0.553 5.942 -10.522 1.00 75.00 193 ILE A CA 1
ATOM 1590 C C . ILE A 1 193 ? 1.762 5.775 -9.590 1.00 75.00 193 ILE A C 1
ATOM 1592 O O . ILE A 1 193 ? 1.592 5.380 -8.442 1.00 75.00 193 ILE A O 1
ATOM 1596 N N . MET A 1 194 ? 2.975 6.069 -10.069 1.00 73.00 194 MET A N 1
ATOM 1597 C CA . MET A 1 194 ? 4.205 5.961 -9.276 1.00 73.00 194 MET A CA 1
ATOM 1598 C C . MET A 1 194 ? 4.266 6.972 -8.128 1.00 73.00 194 MET A C 1
ATOM 1600 O O . MET A 1 194 ? 4.764 6.638 -7.059 1.00 73.00 194 MET A O 1
ATOM 1604 N N . GLU A 1 195 ? 3.752 8.176 -8.350 1.00 74.81 195 GLU A N 1
ATOM 1605 C CA . GLU A 1 195 ? 3.676 9.254 -7.358 1.00 74.81 195 GLU A CA 1
ATOM 1606 C C . GLU A 1 195 ? 2.368 9.231 -6.549 1.00 74.81 195 GLU A C 1
ATOM 1608 O O . GLU A 1 195 ? 2.099 10.154 -5.784 1.00 74.81 195 GLU A O 1
ATOM 1613 N N . GLU A 1 196 ? 1.518 8.215 -6.760 1.00 75.12 196 GLU A N 1
ATOM 1614 C CA . GLU A 1 196 ? 0.182 8.091 -6.154 1.00 75.12 196 GLU A CA 1
ATOM 1615 C C . GLU A 1 196 ? -0.670 9.368 -6.286 1.00 75.12 196 GLU A C 1
ATOM 1617 O O . GLU A 1 196 ? -1.502 9.696 -5.436 1.00 75.12 196 GLU A O 1
ATOM 1622 N N . ILE A 1 197 ? -0.481 10.108 -7.381 1.00 83.50 197 ILE A N 1
ATOM 1623 C CA . ILE A 1 197 ? -1.218 11.337 -7.642 1.00 83.50 197 ILE A CA 1
ATOM 1624 C C . ILE A 1 197 ? -2.676 10.948 -7.907 1.00 83.50 197 ILE A C 1
ATOM 1626 O O . ILE A 1 197 ? -2.946 10.217 -8.866 1.00 83.50 197 ILE A O 1
ATOM 1630 N N . PRO A 1 198 ? -3.636 11.450 -7.105 1.00 72.00 198 PRO A N 1
ATOM 1631 C CA . PRO A 1 198 ? -5.040 11.132 -7.288 1.00 72.00 198 PRO A CA 1
ATOM 1632 C C . PRO A 1 198 ? -5.497 11.684 -8.635 1.00 72.00 198 PRO A C 1
ATOM 1634 O O . PRO A 1 198 ? -5.564 12.896 -8.858 1.00 72.00 198 PRO A O 1
ATOM 1637 N N . MET A 1 199 ? -5.793 10.769 -9.546 1.00 80.50 199 MET A N 1
ATOM 1638 C CA . MET A 1 199 ? -6.187 11.073 -10.907 1.00 80.50 199 MET A CA 1
ATOM 1639 C C . MET A 1 199 ? -7.663 10.718 -11.081 1.00 80.50 199 MET A C 1
ATOM 1641 O O . MET A 1 199 ? -8.107 9.656 -10.654 1.00 80.50 199 MET A O 1
ATOM 1645 N N . ASP A 1 200 ? -8.445 11.618 -11.681 1.00 83.25 200 ASP A N 1
ATOM 1646 C CA . ASP A 1 200 ? -9.851 11.341 -11.989 1.00 83.25 200 ASP A CA 1
ATOM 1647 C C . ASP A 1 200 ? -9.922 10.382 -13.185 1.00 83.25 200 ASP A C 1
ATOM 1649 O O . ASP A 1 200 ? -9.967 10.790 -14.350 1.00 83.25 200 ASP A O 1
ATOM 1653 N N . GLU A 1 201 ? -9.890 9.087 -12.875 1.00 72.50 201 GLU A N 1
ATOM 1654 C CA . GLU A 1 201 ? -9.966 7.992 -13.843 1.00 72.50 201 GLU A CA 1
ATOM 1655 C C . GLU A 1 201 ? -11.206 8.124 -14.739 1.00 72.50 201 GLU A C 1
ATOM 1657 O O . GLU A 1 201 ? -11.142 7.860 -15.942 1.00 72.50 201 GLU A O 1
ATOM 1662 N N . GLY A 1 202 ? -12.324 8.602 -14.177 1.00 78.75 202 GLY A N 1
ATOM 1663 C CA . GLY A 1 202 ? -13.578 8.803 -14.894 1.00 78.75 202 GLY A CA 1
ATOM 1664 C C . GLY A 1 202 ? -13.455 9.867 -15.978 1.00 78.75 202 GLY A C 1
ATOM 1665 O O . GLY A 1 202 ? -13.911 9.652 -17.103 1.00 78.75 202 GLY A O 1
ATOM 1666 N N . LYS A 1 203 ? -12.785 10.984 -15.678 1.00 81.00 203 LYS A N 1
ATOM 1667 C CA . LYS A 1 203 ? -12.537 12.054 -16.651 1.00 81.00 203 LYS A CA 1
ATOM 1668 C C . LYS A 1 203 ? -11.627 11.600 -17.794 1.00 81.00 203 LYS A C 1
ATOM 1670 O O . LYS A 1 203 ? -11.915 11.909 -18.947 1.00 81.00 203 LYS A O 1
ATOM 1675 N N . ILE A 1 204 ? -10.578 10.832 -17.499 1.00 77.81 204 ILE A N 1
ATOM 1676 C CA . ILE A 1 204 ? -9.635 10.334 -18.516 1.00 77.81 204 ILE A CA 1
ATOM 1677 C C . ILE A 1 204 ? -10.305 9.321 -19.442 1.00 77.81 204 ILE A C 1
ATOM 1679 O O . ILE A 1 204 ? -10.178 9.409 -20.664 1.00 77.81 204 ILE A O 1
ATOM 1683 N N . ILE A 1 205 ? -11.062 8.380 -18.872 1.00 75.25 205 ILE A N 1
ATOM 1684 C CA . ILE A 1 205 ? -11.833 7.410 -19.653 1.00 75.25 205 ILE A CA 1
ATOM 1685 C C . ILE A 1 205 ? -12.880 8.139 -20.506 1.00 75.25 205 ILE A C 1
ATOM 1687 O O . ILE A 1 205 ? -13.035 7.821 -21.687 1.00 75.25 205 ILE A O 1
ATOM 1691 N N . TYR A 1 206 ? -13.564 9.141 -19.943 1.00 83.81 206 TYR A N 1
ATOM 1692 C CA . TYR A 1 206 ? -14.547 9.946 -20.666 1.00 83.81 206 TYR A CA 1
ATOM 1693 C C . TYR A 1 206 ? -13.922 10.689 -21.852 1.00 83.81 206 TYR A C 1
ATOM 1695 O O . TYR A 1 206 ? -14.415 10.536 -22.970 1.00 83.81 206 TYR A O 1
ATOM 1703 N N . GLU A 1 207 ? -12.816 11.415 -21.638 1.00 79.69 207 GLU A N 1
ATOM 1704 C CA . GLU A 1 207 ? -12.095 12.141 -22.693 1.00 79.69 207 GLU A CA 1
ATOM 1705 C C . GLU A 1 207 ? -11.647 11.197 -23.816 1.00 79.69 207 GLU A C 1
ATOM 1707 O O . GLU A 1 207 ? -11.896 11.484 -24.992 1.00 79.69 207 GLU A O 1
ATOM 1712 N N . HIS A 1 208 ? -11.092 10.030 -23.472 1.00 74.44 208 HIS A N 1
ATOM 1713 C CA . HIS A 1 208 ? -10.663 9.031 -24.451 1.00 74.44 208 HIS A CA 1
ATOM 1714 C C . HIS A 1 208 ? -11.834 8.480 -25.281 1.00 74.44 208 HIS A C 1
ATOM 1716 O O . HIS A 1 208 ? -11.751 8.420 -26.509 1.00 74.44 208 HIS A O 1
ATOM 1722 N N . ILE A 1 209 ? -12.962 8.138 -24.645 1.00 74.38 209 ILE A N 1
ATOM 1723 C CA . ILE A 1 209 ? -14.169 7.664 -25.344 1.00 74.38 209 ILE A CA 1
ATOM 1724 C C . ILE A 1 209 ? -14.735 8.755 -26.260 1.00 74.38 209 ILE A C 1
ATOM 1726 O O . ILE A 1 209 ? -15.123 8.458 -27.393 1.00 74.38 209 ILE A O 1
ATOM 1730 N N . THR A 1 210 ? -14.787 10.014 -25.809 1.00 79.69 210 THR A N 1
ATOM 1731 C CA . THR A 1 210 ? -15.228 11.129 -26.663 1.00 79.69 210 THR A CA 1
ATOM 1732 C C . THR A 1 210 ? -14.300 11.339 -27.855 1.00 79.69 210 THR A C 1
ATOM 1734 O O . THR A 1 210 ? -14.788 11.549 -28.964 1.00 79.69 210 THR A O 1
ATOM 1737 N N . TRP A 1 211 ? -12.986 11.195 -27.673 1.00 80.38 211 TRP A N 1
ATOM 1738 C CA . TRP A 1 211 ? -12.008 11.281 -28.759 1.00 80.38 211 TRP A CA 1
ATOM 1739 C C . TRP A 1 211 ? -12.219 10.197 -29.820 1.00 80.38 211 TRP A C 1
ATOM 1741 O O . TRP A 1 211 ? -12.294 10.495 -31.012 1.00 80.38 211 TRP A O 1
ATOM 1751 N N . VAL A 1 212 ? -12.399 8.945 -29.391 1.00 74.38 212 VAL A N 1
ATOM 1752 C CA . VAL A 1 212 ? -12.656 7.813 -30.295 1.00 74.38 212 VAL A CA 1
ATOM 1753 C C . VAL A 1 212 ? -13.974 7.996 -31.058 1.00 74.38 212 VAL A C 1
ATOM 1755 O O . VAL A 1 212 ? -14.037 7.707 -32.253 1.00 74.38 212 VAL A O 1
ATOM 1758 N N . LYS A 1 213 ? -15.015 8.532 -30.408 1.00 76.25 213 LYS A N 1
ATOM 1759 C CA . LYS A 1 213 ? -16.302 8.832 -31.059 1.00 76.25 213 LYS A CA 1
ATOM 1760 C C . LYS A 1 213 ? -16.200 9.958 -32.091 1.00 76.25 213 LYS A C 1
ATOM 1762 O O . LYS A 1 213 ? -16.843 9.877 -33.132 1.00 76.25 213 LYS A O 1
ATOM 1767 N N . HIS A 1 214 ? -15.389 10.985 -31.839 1.00 68.56 214 HIS A N 1
ATOM 1768 C CA . HIS A 1 214 ? -15.211 12.094 -32.780 1.00 68.56 214 HIS A CA 1
ATOM 1769 C C . HIS A 1 214 ? -14.329 11.741 -33.985 1.00 68.56 214 HIS A C 1
ATOM 1771 O O . HIS A 1 214 ? -14.560 12.268 -35.073 1.00 68.56 214 HIS A O 1
ATOM 1777 N N . ALA A 1 215 ? -13.389 10.803 -33.844 1.00 63.91 215 ALA A N 1
ATOM 1778 C CA . ALA A 1 215 ? -12.575 10.325 -34.962 1.00 63.91 215 ALA A CA 1
ATOM 1779 C C . ALA A 1 215 ? -13.408 9.635 -36.066 1.00 63.91 215 ALA A C 1
ATOM 1781 O O . ALA A 1 215 ? -13.035 9.686 -37.234 1.00 63.91 215 ALA A O 1
ATOM 1782 N N . GLN A 1 216 ? -14.572 9.062 -35.733 1.00 61.25 216 GLN A N 1
ATOM 1783 C CA . GLN A 1 216 ? -15.484 8.443 -36.709 1.00 61.25 216 GLN A CA 1
ATOM 1784 C C . GLN A 1 216 ? -16.269 9.448 -37.572 1.00 61.25 216 GLN A C 1
ATOM 1786 O O . GLN A 1 216 ? -16.913 9.044 -38.537 1.00 61.25 216 GLN A O 1
ATOM 1791 N N . GLY A 1 217 ? -16.209 10.748 -37.261 1.00 60.12 217 GLY A N 1
ATOM 1792 C CA . GLY A 1 217 ? -16.774 11.810 -38.100 1.00 60.12 217 GLY A CA 1
ATOM 1793 C C . GLY A 1 217 ? -15.802 12.356 -39.150 1.00 60.12 217 GLY A C 1
ATOM 1794 O O . GLY A 1 217 ? -16.215 13.118 -40.026 1.00 60.12 217 GLY A O 1
ATOM 1795 N N . ALA A 1 218 ? -14.518 11.988 -39.082 1.00 57.25 218 ALA A N 1
ATOM 1796 C CA . ALA A 1 218 ? -13.559 12.344 -40.115 1.00 57.25 218 ALA A CA 1
ATOM 1797 C C . ALA A 1 218 ? -13.899 11.547 -41.379 1.00 57.25 218 ALA A C 1
ATOM 1799 O O . ALA A 1 218 ? -13.776 10.323 -41.415 1.00 57.25 218 ALA A O 1
ATOM 1800 N N . LYS A 1 219 ? -14.383 12.260 -42.401 1.00 68.25 219 LYS A N 1
ATOM 1801 C CA . LYS A 1 219 ? -14.711 11.721 -43.723 1.00 68.25 219 LYS A CA 1
ATOM 1802 C C . LYS A 1 219 ? -13.541 10.830 -44.177 1.00 68.25 219 LYS A C 1
ATOM 1804 O O . LYS A 1 219 ? -12.426 11.350 -44.256 1.00 68.25 219 LYS A O 1
ATOM 1809 N N . PRO A 1 220 ? -13.741 9.520 -44.427 1.00 62.91 220 PRO A N 1
ATOM 1810 C CA . PRO A 1 220 ? -12.661 8.675 -44.917 1.00 62.91 220 PRO A CA 1
ATOM 1811 C C . PRO A 1 220 ? -12.103 9.325 -46.182 1.00 62.91 220 PRO A C 1
ATOM 1813 O O . PRO A 1 220 ? -12.874 9.771 -47.035 1.00 62.91 220 PRO A O 1
ATOM 1816 N N . PHE A 1 221 ? -10.780 9.461 -46.262 1.00 60.56 221 PHE A N 1
ATOM 1817 C CA . PHE A 1 221 ? -10.121 10.036 -47.428 1.00 60.56 221 PHE A CA 1
ATOM 1818 C C . PHE A 1 221 ? -10.492 9.192 -48.657 1.00 60.56 221 PHE A C 1
ATOM 1820 O O . PHE A 1 221 ? -9.965 8.102 -48.851 1.00 60.56 221 PHE A O 1
ATOM 1827 N N . LEU A 1 222 ? -11.424 9.689 -49.476 1.00 66.69 222 LEU A N 1
ATOM 1828 C CA . LEU A 1 222 ? -11.941 9.019 -50.678 1.00 66.69 222 LEU A CA 1
ATOM 1829 C C . LEU A 1 222 ? -10.941 9.035 -51.852 1.00 66.69 222 LEU A C 1
ATOM 1831 O O . LEU A 1 222 ? -11.297 8.665 -52.962 1.00 66.69 222 LEU A O 1
ATOM 1835 N N . HIS A 1 223 ? -9.702 9.479 -51.639 1.00 62.34 223 HIS A N 1
ATOM 1836 C CA . HIS A 1 223 ? -8.771 9.841 -52.713 1.00 62.34 223 HIS A CA 1
ATOM 1837 C C . HIS A 1 223 ? -7.733 8.758 -53.051 1.00 62.34 223 HIS A C 1
ATOM 1839 O O . HIS A 1 223 ? -6.727 9.080 -53.669 1.00 62.34 223 HIS A O 1
ATOM 1845 N N . LEU A 1 224 ? -7.920 7.505 -52.618 1.00 59.12 224 LEU A N 1
ATOM 1846 C CA . LEU A 1 224 ? -6.907 6.447 -52.789 1.00 59.12 224 LEU A CA 1
ATOM 1847 C C . LEU A 1 224 ? -7.412 5.169 -53.482 1.00 59.12 224 LEU A C 1
ATOM 1849 O O . LEU A 1 224 ? -6.783 4.122 -53.361 1.00 59.12 224 LEU A O 1
ATOM 1853 N N . MET A 1 225 ? -8.550 5.240 -54.172 1.00 54.25 225 MET A N 1
ATOM 1854 C CA . MET A 1 225 ? -9.147 4.110 -54.903 1.00 54.25 225 MET A CA 1
ATOM 1855 C C . MET A 1 225 ? -9.385 4.459 -56.381 1.00 54.25 225 MET A C 1
ATOM 1857 O O . MET A 1 225 ? -10.410 4.077 -56.941 1.00 54.25 225 MET A O 1
ATOM 1861 N N . GLU A 1 226 ? -8.457 5.198 -56.992 1.00 55.16 226 GLU A N 1
ATOM 1862 C CA . GLU A 1 226 ? -8.388 5.385 -58.447 1.00 55.16 226 GLU A CA 1
ATOM 1863 C C . GLU A 1 226 ? -6.982 5.055 -58.955 1.00 55.16 226 GLU A C 1
ATOM 1865 O O . GLU A 1 226 ? -6.006 5.477 -58.288 1.00 55.16 226 GLU A O 1
#

pLDDT: mean 71.65, std 14.1, range [37.12, 96.94]

Sequence (226 aa):
MAEKELRERKEKKGKGEKENNATGRKGKRREEKGRIKKRKEKEEKKQKGEARLEKEDLERQRKKDKETSSSPIAIEFEKVAMKAQEKSEKLREWEELLNKVEKVALSAEKSKVKKKTTEEYCKVFKREMEEEEEVVEPLKKTKGITPIGKYQLFPHNLNTMASVWLVFIKKKVIPTCHDNTISLDRIVLLYCIMEEIPMDEGKIIYEHITWVKHAQGAKPFLHLME

Foldseek 3Di:
DVVVVVVVVVVVVVVVVVVVVVVVVVVVVVVVVVVVVVVVVVVVVVVVVVVVVVVVVVVVVVVVVVVVDPDPVVVVVVVVVVVVVVVVVVVVVVVVVVVVVVVVVVVCVVDPDDPDDPVVVVVVVVVVVVVVVVPDDDPPDDPPQDPVNDRDDDLVPDDPVVNVVVVCCCVPVNVDDPDPDDDPVSVVVSVCVVVVPDDPPVVVVVVVVVVVVVVVVPDPPPPPDD

InterPro domains:
  IPR046796 Putative plant retrotransposon-related domain [PF20167] (155-215)

Mean predicted aligned error: 18.81 Å

Organism: Cucumis melo var. makuwa (NCBI:txid1194695)